Protein AF-A0A1Q7Q6B0-F1 (afdb_monomer)

Sequence (287 aa):
MPIHIPQALDRLCYRYPSLLVDAIIEHEPGRRVVAVKNVTVNEEFFQGHFPGAPLLPAVLMLESLTQVATILLVHRADAPPNARVYLRGVNDAKFRRQVVPGDRLRLEITLGKRRASLARAKATAHVGDQIVAEAELLLGIRPDRTDIDPSAIVHPRATIGEGTVIGPHASIGPNVRIGADCKIGASAVVDGWTEIGDGTEIYPFASIGLAPQDLKYQGEPTRLVIGTRNIFREFVTINRGTRGGGGVTMIGDRNVFMAYVHVAHDCRVGHDTIFGPHATLGGHVAV

Nearest PDB structures (foldseek):
  6p9p-assembly1_A  TM=9.994E-01  e=1.469E-12  Escherichia coli
  4eqy-assembly1_A  TM=9.825E-01  e=1.135E-11  Burkholderia thailandensis E264
  4zw0-assembly1_C  TM=8.949E-01  e=9.297E-12  Candidatus Liberibacter asiaticus str. psy62
  1j2z-assembly1_A  TM=9.945E-01  e=5.551E-10  Helicobacter pylori
  6oss-assembly1_C  TM=8.917E-01  e=4.363E-11  Proteus mirabilis HI4320

Radius of gyration: 25.7 Å; Cα contacts (8 Å, |Δi|>4): 789; chains: 1; bounding box: 55×44×69 Å

Foldseek 3Di:
DAQPLVVLLVLAPDDPDDDQWDAWDDDDALFKTKTKGAAACPDPVQVPDDDPFRFDDLVVLVVNLQSRVSSNQCRHPPHDVQKHKYFPDKAPKDFDDTDGHRFMKIKMWTWDDDDDQKTWIWIFIDGVPDTGITIITIMGIDGAQEAAPPQEAADPQEAAGGLEYAEHPEYHENQHYEYHNEYHEHCEYAYANEYEEEQEYAYHQEYHAAAFPPPPADPDRAYEYEYYNEYHEHHEYEYGAGPVLVRYDYAYEDEYEYAQEYHGHNEAHYYPYYHDHNHYDDYNHYD

Mean predicted aligned error: 10.22 Å

Solvent-accessible surface area (backbone atoms only — not comparable to full-atom values): 14329 Å² total; per-residue (Å²): 131,89,80,60,60,72,72,44,53,65,30,38,74,70,82,67,100,63,88,58,71,76,44,78,79,44,79,43,78,65,44,38,38,30,31,33,27,76,37,56,72,84,43,76,70,47,81,76,34,52,95,95,55,56,51,64,54,69,68,56,54,52,46,38,48,49,52,55,45,40,41,44,58,60,61,26,95,84,40,61,97,52,42,21,31,40,84,73,46,77,41,83,71,47,76,72,53,92,46,36,64,78,42,51,36,43,35,38,34,37,58,57,70,70,56,95,49,34,39,34,29,44,34,39,30,20,50,82,93,44,69,30,34,36,31,37,40,33,33,37,45,42,71,42,49,55,48,68,34,90,63,32,48,66,36,92,63,36,44,76,22,50,54,17,34,38,27,49,52,16,38,38,28,57,53,23,37,41,28,31,49,21,37,38,22,38,47,16,38,39,25,46,45,21,40,37,29,38,46,22,36,38,28,38,52,17,38,36,21,39,82,44,88,55,87,82,64,83,79,71,98,28,24,24,42,36,35,33,42,28,38,37,27,39,47,20,37,34,23,9,15,36,81,91,58,72,22,39,13,39,37,40,30,50,28,39,35,30,40,44,20,35,40,32,24,19,19,39,39,52,56,69,44,77,42,58,67,57,40,72,42,58,68,61,41,72,85

pLDDT: mean 92.62, std 9.11, range [45.69, 98.94]

Secondary structure (DSSP, 8-state):
----HHHHHTTBS---S-----EEEEEETTTEEEEEEE--TTSGGGTTSSTT-----HHHHHHHHHHHHHHHHHSSTT--TTEEEEEEEEEEEEE-S---TT-EEEEEEEEEEEETTEEEEEEEEEETTEEEEEEEEEEEEEE-SEEE-TT-EE-TT-EE-TTEEE-TT-EE-TTEEE-TT-EE-TT-EE-SEEEE-TT-EE-TT-EEEEPP--TT--S---EEEE-SS-EE-TT-EEE---GGGTSEEEE-SS-EE-TT-EE-TT-EE-SS-EE-TT-EEPTT-B-

Structure (mmCIF, N/CA/C/O backbone):
data_AF-A0A1Q7Q6B0-F1
#
_entry.id   AF-A0A1Q7Q6B0-F1
#
loop_
_atom_site.group_PDB
_atom_site.id
_atom_site.type_symbol
_atom_site.label_atom_id
_atom_site.label_alt_id
_atom_site.label_comp_id
_atom_site.label_asym_id
_atom_site.label_entity_id
_atom_site.label_seq_id
_atom_site.pdbx_PDB_ins_code
_atom_site.Cartn_x
_atom_site.Cartn_y
_atom_site.Cartn_z
_atom_site.occupancy
_atom_site.B_iso_or_equiv
_atom_site.auth_seq_id
_atom_site.auth_comp_id
_atom_site.auth_asym_id
_atom_site.auth_atom_id
_atom_site.pdbx_PDB_model_num
ATOM 1 N N . MET A 1 1 ? -3.540 -14.770 21.418 1.00 56.53 1 MET A N 1
ATOM 2 C CA . MET A 1 1 ? -2.413 -13.850 21.144 1.00 56.53 1 MET A CA 1
ATOM 3 C C . MET A 1 1 ? -2.792 -12.460 21.630 1.00 56.53 1 MET A C 1
ATOM 5 O O . MET A 1 1 ? -3.967 -12.123 21.511 1.00 56.53 1 MET A O 1
ATOM 9 N N . PRO A 1 2 ? -1.855 -11.688 22.201 1.00 79.56 2 PRO A N 1
ATOM 10 C CA . PRO A 1 2 ? -2.100 -10.292 22.556 1.00 79.56 2 PRO A CA 1
ATOM 11 C C . PRO A 1 2 ? -2.356 -9.458 21.290 1.00 79.56 2 PRO A C 1
ATOM 13 O O . PRO A 1 2 ? -1.697 -9.661 20.272 1.00 79.56 2 PRO A O 1
ATOM 16 N N . ILE A 1 3 ? -3.332 -8.549 21.341 1.00 86.19 3 ILE A N 1
ATOM 17 C CA . ILE A 1 3 ? -3.645 -7.627 20.239 1.00 86.19 3 ILE A CA 1
ATOM 18 C C . ILE A 1 3 ? -2.677 -6.443 20.297 1.00 86.19 3 ILE A C 1
ATOM 20 O O . ILE A 1 3 ? -2.633 -5.736 21.302 1.00 86.19 3 ILE A O 1
ATOM 24 N N . HIS A 1 4 ? -1.949 -6.187 19.208 1.00 86.50 4 HIS A N 1
ATOM 25 C CA . HIS A 1 4 ? -1.105 -4.999 19.077 1.00 86.50 4 HIS A CA 1
ATOM 26 C C . HIS A 1 4 ? -1.935 -3.810 18.564 1.00 86.50 4 HIS A C 1
ATOM 28 O O . HIS A 1 4 ? -2.127 -3.643 17.358 1.00 86.50 4 HIS A O 1
ATOM 34 N N . ILE A 1 5 ? -2.459 -2.995 19.488 1.00 86.12 5 ILE A N 1
ATOM 35 C CA . ILE A 1 5 ? -3.418 -1.914 19.192 1.00 86.12 5 ILE A CA 1
ATOM 36 C C . ILE A 1 5 ? -2.937 -0.965 18.076 1.00 86.12 5 ILE A C 1
ATOM 38 O O . ILE A 1 5 ? -3.711 -0.771 17.138 1.00 86.12 5 ILE A O 1
ATOM 42 N N . PRO A 1 6 ? -1.698 -0.423 18.081 1.00 83.19 6 PRO A N 1
ATOM 43 C CA . PRO A 1 6 ? -1.265 0.502 17.028 1.00 83.19 6 PRO A CA 1
ATOM 44 C C . PRO A 1 6 ? -1.350 -0.105 15.622 1.00 83.19 6 PRO A C 1
ATOM 46 O O . PRO A 1 6 ? -1.925 0.499 14.724 1.00 83.19 6 PRO A O 1
ATOM 49 N N . GLN A 1 7 ? -0.890 -1.349 15.469 1.00 80.44 7 GLN A N 1
ATOM 50 C CA . GLN A 1 7 ? -0.902 -2.064 14.187 1.00 80.44 7 GLN A CA 1
ATOM 51 C C . GLN A 1 7 ? -2.332 -2.390 13.732 1.00 80.44 7 GLN A C 1
ATOM 53 O O . GLN A 1 7 ? -2.647 -2.363 12.545 1.00 80.44 7 GLN A O 1
ATOM 58 N N . ALA A 1 8 ? -3.219 -2.702 14.678 1.00 81.31 8 ALA A N 1
ATOM 59 C CA . ALA A 1 8 ? -4.629 -2.930 14.391 1.00 81.31 8 ALA A CA 1
ATOM 60 C C . ALA A 1 8 ? -5.323 -1.648 13.905 1.00 81.31 8 ALA A C 1
ATOM 62 O O . ALA A 1 8 ? -6.122 -1.691 12.972 1.00 81.31 8 ALA A O 1
ATOM 63 N N . LEU A 1 9 ? -5.017 -0.515 14.542 1.00 82.38 9 LEU A N 1
ATOM 64 C CA . LEU A 1 9 ? -5.623 0.779 14.243 1.00 82.38 9 LEU A CA 1
ATOM 65 C C . LEU A 1 9 ? -5.031 1.455 13.003 1.00 82.38 9 LEU A C 1
ATOM 67 O O . LEU A 1 9 ? -5.714 2.278 12.400 1.00 82.38 9 LEU A O 1
ATOM 71 N N . ASP A 1 10 ? -3.855 1.038 12.527 1.00 79.56 10 ASP A N 1
ATOM 72 C CA . ASP A 1 10 ? -3.367 1.402 11.187 1.00 79.56 10 ASP A CA 1
ATOM 73 C C . ASP A 1 10 ? -4.332 0.962 10.078 1.00 79.56 10 ASP A C 1
ATOM 75 O O . ASP A 1 10 ? -4.421 1.595 9.025 1.00 79.56 10 ASP A O 1
ATOM 79 N N . ARG A 1 11 ? -5.144 -0.069 10.338 1.00 79.81 11 ARG A N 1
ATOM 80 C CA . ARG A 1 11 ? -6.185 -0.531 9.416 1.00 79.81 11 ARG A CA 1
ATOM 81 C C . ARG A 1 11 ? -7.453 0.329 9.437 1.00 79.81 11 ARG A C 1
ATOM 83 O O . ARG A 1 11 ? -8.344 0.091 8.627 1.00 79.81 11 ARG A O 1
ATOM 90 N N . LEU A 1 12 ? -7.570 1.351 10.284 1.00 78.88 12 LEU A N 1
ATOM 91 C CA . LEU A 1 12 ? -8.626 2.361 10.147 1.00 78.88 12 LEU A CA 1
ATOM 92 C C . LEU A 1 12 ? -8.256 3.338 9.011 1.00 78.88 12 LEU A C 1
ATOM 94 O O . LEU A 1 12 ? -7.110 3.763 8.893 1.00 78.88 12 LEU A O 1
ATOM 98 N N . CYS A 1 13 ? -9.199 3.673 8.125 1.00 71.00 13 CYS A N 1
ATOM 99 C CA . CYS A 1 13 ? -8.912 4.469 6.917 1.00 71.00 13 CYS A CA 1
ATOM 100 C C . CYS A 1 13 ? -8.610 5.947 7.179 1.00 71.00 13 CYS A C 1
ATOM 102 O O . CYS A 1 13 ? -8.098 6.620 6.289 1.00 71.00 13 CYS A O 1
ATOM 104 N N . TYR A 1 14 ? -8.973 6.468 8.342 1.00 68.56 14 TYR A N 1
ATOM 105 C CA . TYR A 1 14 ? -8.677 7.834 8.740 1.00 68.56 14 TYR A CA 1
ATOM 106 C C . TYR A 1 14 ? -8.104 7.790 10.153 1.00 68.56 14 TYR A C 1
ATOM 108 O O . TYR A 1 14 ? -8.658 7.158 11.048 1.00 68.56 14 TYR A O 1
ATOM 116 N N . ARG A 1 15 ? -6.960 8.448 10.333 1.00 59.16 15 ARG A N 1
ATOM 117 C CA . ARG A 1 15 ? -6.391 8.759 11.642 1.00 59.16 15 ARG A CA 1
ATOM 118 C C . ARG A 1 15 ? -6.692 10.229 11.908 1.00 59.16 15 ARG A C 1
ATOM 120 O O . ARG A 1 15 ? -6.036 11.100 11.347 1.00 59.16 15 ARG A O 1
ATOM 127 N N . TYR A 1 16 ? -7.704 10.502 12.721 1.00 45.69 16 TYR A N 1
ATOM 128 C CA . TYR A 1 16 ? -7.778 11.774 13.447 1.00 45.69 16 TYR A CA 1
ATOM 129 C C . TYR A 1 16 ? -6.874 11.634 14.693 1.00 45.69 16 TYR A C 1
ATOM 131 O O . TYR A 1 16 ? -6.725 10.499 15.145 1.00 45.69 16 TYR A O 1
ATOM 139 N N . PRO A 1 17 ? -6.195 12.683 15.205 1.00 55.72 17 PRO A N 1
ATOM 140 C CA . PRO A 1 17 ? -4.766 12.639 15.538 1.00 55.72 17 PRO A CA 1
ATOM 141 C C . PRO A 1 17 ? -4.316 11.702 16.669 1.00 55.72 17 PRO A C 1
ATOM 143 O O . PRO A 1 17 ? -3.118 11.602 16.909 1.00 55.72 17 PRO A O 1
ATOM 146 N N . SER A 1 18 ? -5.209 10.966 17.326 1.00 67.81 18 SER A N 1
ATOM 147 C CA . SER A 1 18 ? -4.890 10.195 18.522 1.00 67.81 18 SER A CA 1
ATOM 148 C C . SER A 1 18 ? -5.476 8.778 18.489 1.00 67.81 18 SER A C 1
ATOM 150 O O . SER A 1 18 ? -6.642 8.559 18.147 1.00 67.81 18 SER A O 1
ATOM 152 N N . LEU A 1 19 ? -4.660 7.799 18.894 1.00 83.31 19 LEU A N 1
ATOM 153 C CA . LEU A 1 19 ? -5.146 6.483 19.310 1.00 83.31 19 LEU A CA 1
ATOM 154 C C . LEU A 1 19 ? -5.877 6.685 20.639 1.00 83.31 19 LEU A C 1
ATOM 156 O O . LEU A 1 19 ? -5.273 7.135 21.606 1.00 83.31 19 LEU A O 1
ATOM 160 N N . LEU A 1 20 ? -7.178 6.402 20.675 1.00 90.88 20 LEU A N 1
ATOM 161 C CA . LEU A 1 20 ? -8.023 6.684 21.840 1.00 90.88 20 LEU A CA 1
ATOM 162 C C . LEU A 1 20 ? -8.241 5.450 22.725 1.00 90.88 20 LEU A C 1
ATOM 164 O O . LEU A 1 20 ? -8.890 5.545 23.761 1.00 90.88 20 LEU A O 1
ATOM 168 N N . VAL A 1 21 ? -7.770 4.283 22.287 1.00 93.06 21 VAL A N 1
ATOM 169 C CA . VAL A 1 21 ? -7.940 3.008 22.985 1.00 93.06 21 VAL A CA 1
ATOM 170 C C . VAL A 1 21 ? -6.653 2.661 23.721 1.00 93.06 21 VAL A C 1
ATOM 172 O O . VAL A 1 21 ? -5.630 2.422 23.083 1.00 93.06 21 VAL A O 1
ATOM 175 N N . ASP A 1 22 ? -6.723 2.564 25.047 1.00 93.94 22 ASP A N 1
ATOM 176 C CA . ASP A 1 22 ? -5.552 2.301 25.890 1.00 93.94 22 ASP A CA 1
ATOM 177 C C . ASP A 1 22 ? -5.286 0.808 26.083 1.00 93.94 22 ASP A C 1
ATOM 179 O O . ASP A 1 22 ? -4.141 0.376 26.192 1.00 93.94 22 ASP A O 1
ATOM 183 N N . ALA A 1 23 ? -6.347 -0.000 26.168 1.00 95.62 23 ALA A N 1
ATOM 184 C CA . ALA A 1 23 ? -6.222 -1.430 26.435 1.00 95.62 23 ALA A CA 1
ATOM 185 C C . ALA A 1 23 ? -7.421 -2.231 25.926 1.00 95.62 23 ALA A C 1
ATOM 187 O O . ALA A 1 23 ? -8.558 -1.761 25.968 1.00 95.62 23 ALA A O 1
ATOM 188 N N . ILE A 1 24 ? -7.169 -3.481 25.532 1.00 96.75 24 ILE A N 1
ATOM 189 C CA . ILE A 1 24 ? -8.200 -4.508 25.349 1.00 96.75 24 ILE A CA 1
ATOM 190 C C . ILE A 1 24 ? -8.241 -5.361 26.616 1.00 96.75 24 ILE A C 1
ATOM 192 O O . ILE A 1 24 ? -7.213 -5.899 27.019 1.00 96.75 24 ILE A O 1
ATOM 196 N N . ILE A 1 25 ? -9.416 -5.478 27.235 1.00 96.69 25 ILE A N 1
ATOM 197 C CA . ILE A 1 25 ? -9.601 -6.227 28.489 1.00 96.69 25 ILE A CA 1
ATOM 198 C C . ILE A 1 25 ? -10.369 -7.539 28.295 1.00 96.69 25 ILE A C 1
ATOM 200 O O . ILE A 1 25 ? -10.153 -8.479 29.050 1.00 96.69 25 ILE A O 1
ATOM 204 N N . GLU A 1 26 ? -11.202 -7.644 27.256 1.00 96.44 26 GLU A N 1
ATOM 205 C CA . GLU A 1 26 ? -11.851 -8.897 26.848 1.00 96.44 26 GLU A CA 1
ATOM 206 C C . GLU A 1 26 ? -11.885 -8.982 25.321 1.00 96.44 26 GLU A C 1
ATOM 208 O O . GLU A 1 26 ? -12.127 -7.983 24.641 1.00 96.44 26 GLU A O 1
ATOM 213 N N . HIS A 1 27 ? -11.678 -10.174 24.761 1.00 94.75 27 HIS A N 1
ATOM 214 C CA . HIS A 1 27 ? -11.767 -10.387 23.320 1.00 94.75 27 HIS A CA 1
ATOM 215 C C . HIS A 1 27 ? -12.266 -11.793 22.988 1.00 94.75 27 HIS A C 1
ATOM 217 O O . HIS A 1 27 ? -11.621 -12.792 23.297 1.00 94.75 27 HIS A O 1
ATOM 223 N N . GLU A 1 28 ? -13.392 -11.842 22.288 1.00 94.00 28 GLU A N 1
ATOM 224 C CA . GLU A 1 28 ? -13.978 -13.030 21.686 1.00 94.00 28 GLU A CA 1
ATOM 225 C C . GLU A 1 28 ? -13.961 -12.847 20.157 1.00 94.00 28 GLU A C 1
ATOM 227 O O . GLU A 1 28 ? -14.820 -12.135 19.612 1.00 94.00 28 GLU A O 1
ATOM 232 N N . PRO A 1 29 ? -12.988 -13.453 19.449 1.00 89.44 29 PRO A N 1
ATOM 233 C CA . PRO A 1 29 ? -12.776 -13.226 18.024 1.00 89.44 29 PRO A CA 1
ATOM 234 C C . PRO A 1 29 ? -14.053 -13.359 17.193 1.00 89.44 29 PRO A C 1
ATOM 236 O O . PRO A 1 29 ? -14.789 -14.339 17.293 1.00 89.44 29 PRO A O 1
ATOM 239 N N . GLY A 1 30 ? -14.323 -12.350 16.365 1.00 87.50 30 GLY A N 1
ATOM 240 C CA . GLY A 1 30 ? -15.486 -12.327 15.475 1.00 87.50 30 GLY A CA 1
ATOM 241 C C . GLY A 1 30 ? -16.841 -12.094 16.156 1.00 87.50 30 GLY A C 1
ATOM 242 O O . GLY A 1 30 ? -17.832 -11.959 15.438 1.00 87.50 30 GLY A O 1
ATOM 243 N N . ARG A 1 31 ? -16.905 -11.993 17.493 1.00 94.06 31 ARG A N 1
ATOM 244 C CA . ARG A 1 31 ? -18.161 -11.795 18.236 1.00 94.06 31 ARG A CA 1
ATOM 245 C C . ARG A 1 31 ? -18.176 -10.518 19.068 1.00 94.06 31 ARG A C 1
ATOM 247 O O . ARG A 1 31 ? -19.046 -9.677 18.844 1.00 94.06 31 ARG A O 1
ATOM 254 N N . ARG A 1 32 ? -17.248 -10.368 20.016 1.00 97.00 32 ARG A N 1
ATOM 255 C CA . ARG A 1 32 ? -17.279 -9.300 21.027 1.00 97.00 32 ARG A CA 1
ATOM 256 C C . ARG A 1 32 ? -15.873 -8.854 21.412 1.00 97.00 32 ARG A C 1
ATOM 258 O O . ARG A 1 32 ? -14.952 -9.661 21.482 1.00 97.00 32 ARG A O 1
ATOM 265 N N . VAL A 1 33 ? -15.708 -7.570 21.697 1.00 97.69 33 VAL A N 1
ATOM 266 C CA . VAL A 1 33 ? -14.486 -7.031 22.305 1.00 97.69 33 VAL A CA 1
ATOM 267 C C . VAL A 1 33 ? -14.861 -5.983 23.345 1.00 97.69 33 VAL A C 1
ATOM 269 O O . VAL A 1 33 ? -15.833 -5.242 23.165 1.00 97.69 33 VAL A O 1
ATOM 272 N N . VAL A 1 34 ? -14.087 -5.929 24.424 1.00 98.19 34 VAL A N 1
ATOM 273 C CA . VAL A 1 34 ? -14.186 -4.899 25.453 1.00 98.19 34 VAL A CA 1
ATOM 274 C C . VAL A 1 34 ? -12.837 -4.218 25.596 1.00 98.19 34 VAL A C 1
ATOM 276 O O . VAL A 1 34 ? -11.804 -4.871 25.762 1.00 98.19 34 VAL A O 1
ATOM 279 N N . ALA A 1 35 ? -12.859 -2.896 25.544 1.00 98.06 35 ALA A N 1
ATOM 280 C CA . ALA A 1 35 ? -11.684 -2.055 25.622 1.00 98.06 35 ALA A CA 1
ATOM 281 C C . ALA A 1 35 ? -11.853 -0.943 26.657 1.00 98.06 35 ALA A C 1
ATOM 283 O O . ALA A 1 35 ? -12.945 -0.696 27.174 1.00 98.06 35 ALA A O 1
ATOM 284 N N . VAL A 1 36 ? -10.751 -0.269 26.951 1.00 98.00 36 VAL A N 1
ATOM 285 C CA . VAL A 1 36 ? -10.678 0.828 27.909 1.00 98.00 36 VAL A CA 1
ATOM 286 C C . VAL A 1 36 ? -10.145 2.072 27.217 1.00 98.00 36 VAL A C 1
ATOM 288 O O . VAL A 1 36 ? -9.165 1.993 26.478 1.00 98.00 36 VAL A O 1
ATOM 291 N N . LYS A 1 37 ? -10.775 3.207 27.522 1.00 96.00 37 LYS A N 1
ATOM 292 C CA . LYS A 1 37 ? -10.241 4.551 27.302 1.00 96.00 37 LYS A CA 1
ATOM 293 C C . LYS A 1 37 ? -10.256 5.318 28.623 1.00 96.00 37 LYS A C 1
ATOM 295 O O . LYS A 1 37 ? -11.315 5.495 29.222 1.00 96.00 37 LYS A O 1
ATOM 300 N N . ASN A 1 38 ? -9.104 5.782 29.073 1.00 96.19 38 ASN A N 1
ATOM 301 C CA . ASN A 1 38 ? -8.956 6.681 30.203 1.00 96.19 38 ASN A CA 1
ATOM 302 C C . ASN A 1 38 ? -9.085 8.115 29.695 1.00 96.19 38 ASN A C 1
ATOM 304 O O . ASN A 1 38 ? -8.422 8.503 28.739 1.00 96.19 38 ASN A O 1
ATOM 308 N N . VAL A 1 39 ? -9.943 8.905 30.331 1.00 94.56 39 VAL A N 1
ATOM 309 C CA . VAL A 1 39 ? -10.162 10.298 29.944 1.00 94.56 39 VAL A CA 1
ATOM 310 C C . VAL A 1 39 ? -9.237 11.156 30.789 1.00 94.56 39 VAL A C 1
ATOM 312 O O . VAL A 1 39 ? -9.486 11.375 31.973 1.00 94.56 39 VAL A O 1
ATOM 315 N N . THR A 1 40 ? -8.128 11.602 30.206 1.00 91.06 40 THR A N 1
ATOM 316 C CA . THR A 1 40 ? -7.120 12.395 30.919 1.00 91.06 40 THR A CA 1
ATOM 317 C C . THR A 1 40 ? -7.211 13.864 30.539 1.00 91.06 40 THR A C 1
ATOM 319 O O . THR A 1 40 ? -7.413 14.213 29.381 1.00 91.06 40 THR A O 1
ATOM 322 N N . VAL A 1 41 ? -7.032 14.754 31.517 1.00 88.81 41 VAL A N 1
ATOM 323 C CA . VAL A 1 41 ? -7.099 16.212 31.300 1.00 88.81 41 VAL A CA 1
ATOM 324 C C . VAL A 1 41 ? -6.033 16.708 30.313 1.00 88.81 41 VAL A C 1
ATOM 326 O O . VAL A 1 41 ? -6.189 17.767 29.716 1.00 88.81 41 VAL A O 1
ATOM 329 N N . ASN A 1 42 ? -4.968 15.925 30.116 1.00 87.62 42 ASN A N 1
ATOM 330 C CA . ASN A 1 42 ? -3.868 16.246 29.211 1.00 87.62 42 ASN A CA 1
ATOM 331 C C . ASN A 1 42 ? -4.167 15.941 27.731 1.00 87.62 42 ASN A C 1
ATOM 333 O O . ASN A 1 42 ? -3.307 16.210 26.895 1.00 87.62 42 ASN A O 1
ATOM 337 N N . GLU A 1 43 ? -5.329 15.371 27.379 1.00 87.00 43 GLU A N 1
ATOM 338 C CA . GLU A 1 43 ? -5.671 15.145 25.968 1.00 87.00 43 GLU A CA 1
ATOM 339 C C . GLU A 1 43 ? -5.856 16.485 25.228 1.00 87.00 43 GLU A C 1
ATOM 341 O O . GLU A 1 43 ? -6.489 17.420 25.722 1.00 87.00 43 GLU A O 1
ATOM 346 N N . GLU A 1 44 ? -5.314 16.568 24.010 1.00 81.06 44 GLU A N 1
ATOM 347 C CA . GLU A 1 44 ? -5.203 17.797 23.206 1.00 81.06 44 GLU A CA 1
ATOM 348 C C . GLU A 1 44 ? -6.532 18.543 23.006 1.00 81.06 44 GLU A C 1
ATOM 350 O O . GLU A 1 44 ? -6.579 19.772 22.985 1.00 81.06 44 GLU A O 1
ATOM 355 N N . PHE A 1 45 ? -7.640 17.810 22.912 1.00 81.00 45 PHE A N 1
ATOM 356 C CA . PHE A 1 45 ? -8.957 18.382 22.663 1.00 81.00 45 PHE A CA 1
ATOM 357 C C . PHE A 1 45 ? -9.566 19.067 23.891 1.00 81.00 45 PHE A C 1
ATOM 359 O O . PHE A 1 45 ? -10.496 19.852 23.729 1.00 81.00 45 PHE A O 1
ATOM 366 N N . PHE A 1 46 ? -9.041 18.852 25.102 1.00 81.00 46 PHE A N 1
ATOM 367 C CA . PHE A 1 46 ? -9.491 19.585 26.290 1.00 81.00 46 PHE A CA 1
ATOM 368 C C . PHE A 1 46 ? -8.908 20.998 26.386 1.00 81.00 46 PHE A C 1
ATOM 370 O O . PHE A 1 46 ? -9.523 21.858 27.011 1.00 81.00 46 PHE A O 1
ATOM 377 N N . GLN A 1 47 ? -7.782 21.276 25.720 1.00 69.75 47 GLN A N 1
ATOM 378 C CA . GLN A 1 47 ? -7.152 22.606 25.710 1.00 69.75 47 GLN A CA 1
ATOM 379 C C . GLN A 1 47 ? -8.022 23.670 25.010 1.00 69.75 47 GLN A C 1
ATOM 381 O O . GLN A 1 47 ? -7.865 24.860 25.270 1.00 69.75 47 GLN A O 1
ATOM 386 N N . GLY A 1 48 ? -8.962 23.255 24.147 1.00 61.78 48 GLY A N 1
ATOM 387 C CA . GLY A 1 48 ? -9.857 24.150 23.399 1.00 61.78 48 GLY A CA 1
ATOM 388 C C . GLY A 1 48 ? -11.360 23.915 23.601 1.00 61.78 48 GLY A C 1
ATOM 389 O O . GLY A 1 48 ? -12.163 24.661 23.042 1.00 61.78 48 GLY A O 1
ATOM 390 N N . HIS A 1 49 ? -11.770 22.900 24.370 1.00 63.53 49 HIS A N 1
ATOM 391 C CA . HIS A 1 49 ? -13.176 22.507 24.506 1.00 63.53 49 HIS A CA 1
ATOM 392 C C . HIS A 1 49 ? -13.765 22.954 25.857 1.00 63.53 49 HIS A C 1
ATOM 394 O O . HIS A 1 49 ? -13.604 22.277 26.868 1.00 63.53 49 HIS A O 1
ATOM 400 N N . PHE A 1 50 ? -14.486 24.085 25.829 1.00 61.44 50 PHE A N 1
ATOM 401 C CA . PHE A 1 50 ? -15.125 24.793 26.955 1.00 61.44 50 PHE A CA 1
ATOM 402 C C . PHE A 1 50 ? -14.164 25.212 28.087 1.00 61.44 50 PHE A C 1
ATOM 404 O O . PHE A 1 50 ? -13.936 24.446 29.027 1.00 61.44 50 PHE A O 1
ATOM 411 N N . PRO A 1 51 ? -13.645 26.459 28.063 1.00 65.81 51 PRO A N 1
ATOM 412 C CA . PRO A 1 51 ? -12.863 27.009 29.169 1.00 65.81 51 PRO A CA 1
ATOM 413 C C . PRO A 1 51 ? -13.598 26.849 30.511 1.00 65.81 51 PRO A C 1
ATOM 415 O O . PRO A 1 51 ? -14.699 27.365 30.686 1.00 65.81 51 PRO A O 1
ATOM 418 N N . GLY A 1 52 ? -13.000 26.101 31.444 1.00 73.44 52 GLY A N 1
ATOM 419 C CA . GLY A 1 52 ? -13.554 25.841 32.780 1.00 73.44 52 GLY A CA 1
ATOM 420 C C . GLY A 1 52 ? -14.528 24.658 32.901 1.00 73.44 52 GLY A C 1
ATOM 421 O O . GLY A 1 52 ? -14.926 24.341 34.019 1.00 73.44 52 GLY A O 1
ATOM 422 N N . ALA A 1 53 ? -14.887 23.978 31.806 1.00 80.12 53 ALA A N 1
ATOM 423 C CA . ALA A 1 53 ? -15.801 22.828 31.821 1.00 80.12 53 ALA A CA 1
ATOM 424 C C . ALA A 1 53 ? -15.338 21.712 30.857 1.00 80.12 53 ALA A C 1
ATOM 426 O O . ALA A 1 53 ? -16.009 21.445 29.854 1.00 80.12 53 ALA A O 1
ATOM 427 N N . PRO A 1 54 ? -14.191 21.058 31.129 1.00 84.62 54 PRO A N 1
ATOM 428 C CA . PRO A 1 54 ? -13.636 20.051 30.231 1.00 84.62 54 PRO A CA 1
ATOM 429 C C . PRO A 1 54 ? -14.592 18.859 30.089 1.00 84.62 54 PRO A C 1
ATOM 431 O O . PRO A 1 54 ? -14.924 18.184 31.063 1.00 84.62 54 PRO A O 1
ATOM 434 N N . LEU A 1 55 ? -15.013 18.590 28.853 1.00 89.94 55 LEU A N 1
ATOM 435 C CA . LEU A 1 55 ? -15.950 17.525 28.491 1.00 89.94 55 LEU A CA 1
ATOM 436 C C . LEU A 1 55 ? -15.434 16.771 27.264 1.00 89.94 55 LEU A C 1
ATOM 438 O O . LEU A 1 55 ? -15.063 17.400 26.278 1.00 89.94 55 LEU A O 1
ATOM 442 N N . LEU A 1 56 ? -15.434 15.436 27.312 1.00 92.00 56 LEU A N 1
ATOM 443 C CA . LEU A 1 56 ? -15.086 14.603 26.168 1.00 92.00 56 LEU A CA 1
ATOM 444 C C . LEU A 1 56 ? -16.165 14.765 25.078 1.00 92.00 56 LEU A C 1
ATOM 446 O O . LEU A 1 56 ? -17.325 14.407 25.314 1.00 92.00 56 LEU A O 1
ATOM 450 N N . PRO A 1 57 ? -15.813 15.254 23.875 1.00 92.00 57 PRO A N 1
ATOM 451 C CA . PRO A 1 57 ? -16.765 15.406 22.784 1.00 92.00 57 PRO A CA 1
ATOM 452 C C . PRO A 1 57 ? -17.455 14.088 22.422 1.00 92.00 57 PRO A C 1
ATOM 454 O O . PRO A 1 57 ? -16.815 13.040 22.299 1.00 92.00 57 PRO A O 1
ATOM 457 N N . ALA A 1 58 ? -18.757 14.156 22.137 1.00 92.88 58 ALA A N 1
ATOM 458 C CA . ALA A 1 58 ? -19.559 13.003 21.720 1.00 92.88 58 ALA A CA 1
ATOM 459 C C . ALA A 1 58 ? -18.973 12.264 20.502 1.00 92.88 58 ALA A C 1
ATOM 461 O O . ALA A 1 58 ? -18.952 11.033 20.451 1.00 92.88 58 ALA A O 1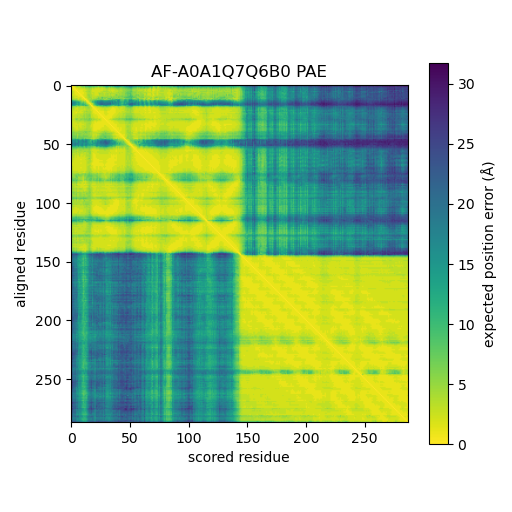
ATOM 462 N N . VAL A 1 59 ? -18.415 13.018 19.553 1.00 92.00 59 VAL A N 1
ATOM 463 C CA . VAL A 1 59 ? -17.739 12.473 18.369 1.00 92.00 59 VAL A CA 1
ATOM 464 C C . VAL A 1 59 ? -16.495 11.653 18.720 1.00 92.00 59 VAL A C 1
ATOM 466 O O . VAL A 1 59 ? -16.242 10.648 18.067 1.00 92.00 59 VAL A O 1
ATOM 469 N N . LEU A 1 60 ? -15.765 11.998 19.787 1.00 92.69 60 LEU A N 1
ATOM 470 C CA . LEU A 1 60 ? -14.597 11.230 20.225 1.00 92.69 60 LEU A CA 1
ATOM 471 C C . LEU A 1 60 ? -14.991 9.947 20.958 1.00 92.69 60 LEU A C 1
ATOM 473 O O . LEU A 1 60 ? -14.248 8.966 20.910 1.00 92.69 60 LEU A O 1
ATOM 477 N N . MET A 1 61 ? -16.165 9.910 21.595 1.00 94.81 61 MET A N 1
ATOM 478 C CA . MET A 1 61 ? -16.732 8.654 22.094 1.00 94.81 61 MET A CA 1
ATOM 479 C C . MET A 1 61 ? -17.086 7.712 20.935 1.00 94.81 61 MET A C 1
ATOM 481 O O . MET A 1 61 ? -16.717 6.539 20.978 1.00 94.81 61 MET A O 1
ATOM 485 N N . LEU A 1 62 ? -17.728 8.217 19.872 1.00 95.38 62 LEU A N 1
ATOM 486 C CA . LEU A 1 62 ? -18.020 7.416 18.673 1.00 95.38 62 LEU A CA 1
ATOM 487 C C . LEU A 1 62 ? -16.749 6.970 17.942 1.00 95.38 62 LEU A C 1
ATOM 489 O O . LEU A 1 62 ? -16.681 5.830 17.483 1.00 95.38 62 LEU A O 1
ATOM 493 N N . GLU A 1 63 ? -15.735 7.829 17.868 1.00 93.75 63 GLU A N 1
ATOM 494 C CA . GLU A 1 63 ? -14.428 7.486 17.302 1.00 93.75 63 GLU A CA 1
ATOM 495 C C . GLU A 1 63 ? -13.756 6.367 18.108 1.00 93.75 63 GLU A C 1
ATOM 497 O O . GLU A 1 63 ? -13.329 5.366 17.541 1.00 93.75 63 GLU A O 1
ATOM 502 N N . SER A 1 64 ? -13.763 6.463 19.442 1.00 95.38 64 SER A N 1
ATOM 503 C CA . SER A 1 64 ? -13.214 5.414 20.315 1.00 95.38 64 SER A CA 1
ATOM 504 C C . SER A 1 64 ? -13.935 4.076 20.096 1.00 95.38 64 SER A C 1
ATOM 506 O O . SER A 1 64 ? -13.296 3.039 19.936 1.00 95.38 64 SER A O 1
ATOM 508 N N . LEU A 1 65 ? -15.271 4.085 20.004 1.00 97.06 65 LEU A N 1
ATOM 509 C CA . LEU A 1 65 ? -16.059 2.888 19.681 1.00 97.06 65 LEU A CA 1
ATOM 510 C C . LEU A 1 65 ? -15.738 2.341 18.276 1.00 97.06 65 LEU A C 1
ATOM 512 O O . LEU A 1 65 ? -15.671 1.127 18.083 1.00 97.06 65 LEU A O 1
ATOM 516 N N . THR A 1 66 ? -15.494 3.218 17.303 1.00 95.81 66 THR A N 1
ATOM 517 C CA . THR A 1 66 ? -15.122 2.851 15.927 1.00 95.81 66 THR A CA 1
ATOM 518 C C . THR A 1 66 ? -13.740 2.198 15.861 1.00 95.81 66 THR A C 1
ATOM 520 O O . THR A 1 66 ? -13.568 1.195 15.161 1.00 95.81 66 THR A O 1
ATOM 523 N N . GLN A 1 67 ? -12.768 2.705 16.622 1.00 95.19 67 GLN A N 1
ATOM 524 C CA . GLN A 1 67 ? -11.438 2.105 16.762 1.00 95.19 67 GLN A CA 1
ATOM 525 C C . GLN A 1 67 ? -11.539 0.687 17.338 1.00 95.19 67 GLN A C 1
ATOM 527 O O . GLN A 1 67 ? -11.020 -0.267 16.757 1.00 95.19 67 GLN A O 1
ATOM 532 N N . VAL A 1 68 ? -12.301 0.513 18.420 1.00 96.50 68 VAL A N 1
ATOM 533 C CA . VAL A 1 68 ? -12.521 -0.803 19.038 1.00 96.50 68 VAL A CA 1
ATOM 534 C C . VAL A 1 68 ? -13.245 -1.763 18.082 1.00 96.50 68 VAL A C 1
ATOM 536 O O . VAL A 1 68 ? -12.869 -2.930 17.961 1.00 96.50 68 VAL A O 1
ATOM 539 N N . ALA A 1 69 ? -14.241 -1.280 17.335 1.00 95.88 69 ALA A N 1
ATOM 540 C CA . ALA A 1 69 ? -14.931 -2.094 16.339 1.00 95.88 69 ALA A CA 1
ATOM 541 C C . ALA A 1 69 ? -14.003 -2.516 15.190 1.00 95.88 69 ALA A C 1
ATOM 543 O O . ALA A 1 69 ? -14.084 -3.650 14.716 1.00 95.88 69 ALA A O 1
ATOM 544 N N . THR A 1 70 ? -13.086 -1.639 14.779 1.00 93.69 70 THR A N 1
ATOM 545 C CA . THR A 1 70 ? -12.056 -1.942 13.777 1.00 93.69 70 THR A CA 1
ATOM 546 C C . THR A 1 70 ? -11.144 -3.066 14.247 1.00 93.69 70 THR A C 1
ATOM 548 O O . THR A 1 70 ? -10.948 -4.026 13.503 1.00 93.69 70 THR A O 1
ATOM 551 N N . ILE A 1 71 ? -10.672 -3.016 15.498 1.00 93.25 71 ILE A N 1
ATOM 552 C CA . ILE A 1 71 ? -9.854 -4.079 16.102 1.00 93.25 71 ILE A CA 1
ATOM 553 C C . ILE A 1 71 ? -10.563 -5.436 15.994 1.00 93.25 71 ILE A C 1
ATOM 555 O O . ILE A 1 71 ? -9.962 -6.403 15.517 1.00 93.25 71 ILE A O 1
ATOM 559 N N . LEU A 1 72 ? -11.848 -5.494 16.359 1.00 94.44 72 LEU A N 1
ATOM 560 C CA . LEU A 1 72 ? -12.649 -6.719 16.284 1.00 94.44 72 LEU A CA 1
ATOM 561 C C . LEU A 1 72 ? -12.869 -7.204 14.838 1.00 94.44 72 LEU A C 1
ATOM 563 O O . LEU A 1 72 ? -12.909 -8.408 14.586 1.00 94.44 72 LEU A O 1
ATOM 567 N N . LEU A 1 73 ? -13.002 -6.287 13.874 1.00 92.44 73 LEU A N 1
ATOM 568 C CA . LEU A 1 73 ? -13.189 -6.621 12.459 1.00 92.44 73 LEU A CA 1
ATOM 569 C C . LEU A 1 73 ? -11.931 -7.176 11.788 1.00 92.44 73 LEU A C 1
ATOM 571 O O . LEU A 1 73 ? -12.068 -8.009 10.894 1.00 92.44 73 LEU A O 1
ATOM 575 N N . VAL A 1 74 ? -10.739 -6.724 12.182 1.00 88.62 74 VAL A N 1
ATOM 576 C CA . VAL A 1 74 ? -9.473 -7.111 11.533 1.00 88.62 74 VAL A CA 1
ATOM 577 C C . VAL A 1 74 ? -8.783 -8.312 12.190 1.00 88.62 74 VAL A C 1
ATOM 579 O O . VAL A 1 74 ? -7.891 -8.889 11.580 1.00 88.62 74 VAL A O 1
ATOM 582 N N . HIS A 1 75 ? -9.220 -8.721 13.389 1.00 87.62 75 HIS A N 1
ATOM 583 C CA . HIS A 1 75 ? -8.722 -9.902 14.123 1.00 87.62 75 HIS A CA 1
ATOM 584 C C . HIS A 1 75 ? -9.627 -11.143 14.006 1.00 87.62 75 HIS A C 1
ATOM 586 O O . HIS A 1 75 ? -9.525 -12.083 14.796 1.00 87.62 75 HIS A O 1
ATOM 592 N N . ARG A 1 76 ? -10.537 -11.165 13.032 1.00 85.62 76 ARG A N 1
ATOM 593 C CA . ARG A 1 76 ? -11.305 -12.370 12.670 1.00 85.62 76 ARG A CA 1
ATOM 594 C C . ARG A 1 76 ? -10.437 -13.334 11.850 1.00 85.62 76 ARG A C 1
ATOM 596 O O . ARG A 1 76 ? -9.519 -12.907 11.157 1.00 85.62 76 ARG A O 1
ATOM 603 N N . ALA A 1 77 ? -10.795 -14.615 11.861 1.00 80.56 77 ALA A N 1
ATOM 604 C CA . ALA A 1 77 ? -10.088 -15.640 11.090 1.00 80.56 77 ALA A CA 1
ATOM 605 C C . ALA A 1 77 ? -10.182 -15.433 9.563 1.00 80.56 77 ALA A C 1
ATOM 607 O O . ALA A 1 77 ? -9.259 -15.787 8.842 1.00 80.56 77 ALA A O 1
ATOM 608 N N . ASP A 1 78 ? -11.276 -14.844 9.071 1.00 81.44 78 ASP A N 1
ATOM 609 C CA . ASP A 1 78 ? -11.558 -14.635 7.644 1.00 81.44 78 ASP A CA 1
ATOM 610 C C . ASP A 1 78 ? -11.295 -13.193 7.167 1.00 81.44 78 ASP A C 1
ATOM 612 O O . ASP A 1 78 ? -11.815 -12.769 6.134 1.00 81.44 78 ASP A O 1
ATOM 616 N N . ALA A 1 79 ? -10.541 -12.391 7.927 1.00 78.12 79 ALA A N 1
ATOM 617 C CA . ALA A 1 79 ? -10.208 -11.027 7.526 1.00 78.12 79 ALA A CA 1
ATOM 618 C C . ALA A 1 79 ? -9.131 -11.078 6.441 1.00 78.12 79 ALA A C 1
ATOM 620 O O . ALA A 1 79 ? -8.095 -11.709 6.660 1.00 78.12 79 ALA A O 1
ATOM 621 N N . PRO A 1 80 ? -9.316 -10.369 5.312 1.00 74.62 80 PRO A N 1
ATOM 622 C CA . PRO A 1 80 ? -8.220 -10.139 4.387 1.00 74.62 80 PRO A CA 1
ATOM 623 C C . PRO A 1 80 ? -7.015 -9.543 5.140 1.00 74.62 80 PRO A C 1
ATOM 625 O O . PRO A 1 80 ? -7.218 -8.645 5.967 1.00 74.62 80 PRO A O 1
ATOM 628 N N . PRO A 1 81 ? -5.777 -10.001 4.875 1.00 69.06 81 PRO A N 1
ATOM 629 C CA . PRO A 1 81 ? -4.583 -9.539 5.589 1.00 69.06 81 PRO A CA 1
ATOM 630 C C . PRO A 1 81 ? -4.400 -8.018 5.553 1.00 69.06 81 PRO A C 1
ATOM 632 O O . PRO A 1 81 ? -3.933 -7.425 6.521 1.00 69.06 81 PRO A O 1
ATOM 635 N N . ASN A 1 82 ? -4.835 -7.395 4.462 1.00 74.06 82 ASN A N 1
ATOM 636 C CA . ASN A 1 82 ? -4.787 -5.964 4.206 1.00 74.06 82 ASN A CA 1
ATOM 637 C C . ASN A 1 82 ? -6.154 -5.284 4.381 1.00 74.06 82 ASN A C 1
ATOM 639 O O . ASN A 1 82 ? -6.359 -4.202 3.860 1.00 74.06 82 ASN A O 1
ATOM 643 N N . ALA A 1 83 ? -7.142 -5.882 5.048 1.00 81.81 83 ALA A N 1
ATOM 644 C CA . ALA A 1 83 ? -8.441 -5.229 5.190 1.00 81.81 83 ALA A CA 1
ATOM 645 C C . ALA A 1 83 ? -8.325 -3.930 6.000 1.00 81.81 83 ALA A C 1
ATOM 647 O O . ALA A 1 83 ? -7.956 -3.959 7.174 1.00 81.81 83 ALA A O 1
ATOM 648 N N . ARG A 1 84 ? -8.733 -2.812 5.401 1.00 84.88 84 ARG A N 1
ATOM 649 C CA . ARG A 1 84 ? -9.024 -1.570 6.106 1.00 84.88 84 ARG A CA 1
ATOM 650 C C . ARG A 1 84 ? -10.504 -1.402 6.392 1.00 84.88 84 ARG A C 1
ATOM 652 O O . ARG A 1 84 ? -11.374 -1.814 5.624 1.00 84.88 84 ARG A O 1
ATOM 659 N N . VAL A 1 85 ? -10.779 -0.710 7.484 1.00 89.75 85 VAL A N 1
ATOM 660 C CA . VAL A 1 85 ? -12.117 -0.391 7.964 1.00 89.75 85 VAL A CA 1
ATOM 661 C C . VAL A 1 85 ? -12.331 1.118 7.908 1.00 89.75 85 VAL A C 1
ATOM 663 O O . VAL A 1 85 ? -11.397 1.895 8.091 1.00 89.75 85 VAL A O 1
ATOM 666 N N . TYR A 1 86 ? -13.556 1.552 7.641 1.00 90.12 86 TYR A N 1
ATOM 667 C CA . TYR A 1 86 ? -13.975 2.943 7.783 1.00 90.12 86 TYR A CA 1
ATOM 668 C C . TYR A 1 86 ? -15.413 3.010 8.301 1.00 90.12 86 TYR A C 1
ATOM 670 O O . TYR A 1 86 ? -16.249 2.177 7.945 1.00 90.12 86 TYR A O 1
ATOM 678 N N . LEU A 1 87 ? -15.727 4.000 9.131 1.00 93.88 87 LEU A N 1
ATOM 679 C CA . LEU A 1 87 ? -17.095 4.293 9.546 1.00 93.88 87 LEU A CA 1
ATOM 680 C C . LEU A 1 87 ? -17.844 4.864 8.353 1.00 93.88 87 LEU A C 1
ATOM 682 O O . LEU A 1 87 ? -17.479 5.891 7.786 1.00 93.88 87 LEU A O 1
ATOM 686 N N . ARG A 1 88 ? -18.898 4.161 7.959 1.00 94.81 88 ARG A N 1
ATOM 687 C CA . ARG A 1 88 ? -19.790 4.565 6.877 1.00 94.81 88 ARG A CA 1
ATOM 688 C C . ARG A 1 88 ? -21.029 5.278 7.409 1.00 94.81 88 ARG A C 1
ATOM 690 O O . ARG A 1 88 ? -21.610 6.088 6.698 1.00 94.81 88 ARG A O 1
ATOM 697 N N . GLY A 1 89 ? -21.457 4.954 8.625 1.00 96.06 89 GLY A N 1
ATOM 698 C CA . GLY A 1 89 ? -22.617 5.579 9.242 1.00 96.06 89 GLY A CA 1
ATOM 699 C C . GLY A 1 89 ? -22.773 5.205 10.708 1.00 96.06 89 GLY A C 1
ATOM 700 O O . GLY A 1 89 ? -22.210 4.215 11.176 1.00 96.06 89 GLY A O 1
ATOM 701 N N . VAL A 1 90 ? -23.565 6.005 11.410 1.00 97.75 90 VAL A N 1
ATOM 702 C CA . VAL A 1 90 ? -23.918 5.826 12.818 1.00 97.75 90 VAL A CA 1
ATOM 703 C C . VAL A 1 90 ? -25.434 5.923 12.912 1.00 97.75 90 VAL A C 1
ATOM 705 O O . VAL A 1 90 ? -26.005 6.909 12.454 1.00 97.75 90 VAL A O 1
ATOM 708 N N . ASN A 1 91 ? -26.077 4.915 13.496 1.00 97.06 91 ASN A N 1
ATOM 709 C CA . ASN A 1 91 ? -27.517 4.906 13.744 1.00 97.06 91 ASN A CA 1
ATOM 710 C C . ASN A 1 91 ? -27.788 4.899 15.250 1.00 97.06 91 ASN A C 1
ATOM 712 O O . ASN A 1 91 ? -26.997 4.355 16.024 1.00 97.06 91 ASN A O 1
ATOM 716 N N . ASP A 1 92 ? -28.916 5.490 15.648 1.00 96.69 92 ASP A N 1
ATOM 717 C CA . ASP A 1 92 ? -29.445 5.455 17.019 1.00 96.69 92 ASP A CA 1
ATOM 718 C C . ASP A 1 92 ? -28.444 5.884 18.106 1.00 96.69 92 ASP A C 1
ATOM 720 O O . ASP A 1 92 ? -28.460 5.363 19.223 1.00 96.69 92 ASP A O 1
ATOM 724 N N . ALA A 1 93 ? -27.570 6.845 17.786 1.00 97.75 93 ALA A N 1
ATOM 725 C CA . ALA A 1 93 ? -26.594 7.359 18.737 1.00 97.75 93 ALA A CA 1
ATOM 726 C C . ALA A 1 93 ? -27.282 8.100 19.893 1.00 97.75 93 ALA A C 1
ATOM 728 O O . ALA A 1 93 ? -28.049 9.039 19.672 1.00 97.75 93 ALA A O 1
ATOM 729 N N . LYS A 1 94 ? -26.976 7.709 21.132 1.00 97.81 94 LYS A N 1
ATOM 730 C CA . LYS A 1 94 ? -27.472 8.360 22.353 1.00 97.81 94 LYS A CA 1
ATOM 731 C C . LYS A 1 94 ? -26.316 8.645 23.297 1.00 97.81 94 LYS A C 1
ATOM 733 O O . LYS A 1 94 ? -25.481 7.777 23.527 1.00 97.81 94 LYS A O 1
ATOM 738 N N . PHE A 1 95 ? -26.319 9.837 23.887 1.00 97.50 95 PHE A N 1
ATOM 739 C CA . PHE A 1 95 ? -25.330 10.291 24.866 1.00 97.50 95 PHE A CA 1
ATOM 740 C C . PHE A 1 95 ? -26.070 10.689 26.140 1.00 97.50 95 PHE A C 1
ATOM 742 O O . PHE A 1 95 ? -26.899 11.595 26.124 1.00 97.50 95 PHE A O 1
ATOM 749 N N . ARG A 1 96 ? -25.842 9.943 27.220 1.00 94.19 96 ARG A N 1
ATOM 750 C CA . ARG A 1 96 ? -26.697 9.948 28.420 1.00 94.19 96 ARG A CA 1
ATOM 751 C C . ARG A 1 96 ? -26.092 10.718 29.587 1.00 94.19 96 ARG A C 1
ATOM 753 O O . ARG A 1 96 ? -26.828 11.171 30.458 1.00 94.19 96 ARG A O 1
ATOM 760 N N . ARG A 1 97 ? -24.765 10.850 29.614 1.00 92.94 97 ARG A N 1
ATOM 761 C CA . ARG A 1 97 ? -24.013 11.538 30.667 1.00 92.94 97 ARG A CA 1
ATOM 762 C C . ARG A 1 97 ? -22.848 12.296 30.052 1.00 92.94 97 ARG A C 1
ATOM 764 O O . ARG A 1 97 ? -22.247 11.833 29.085 1.00 92.94 97 ARG A O 1
ATOM 771 N N . GLN A 1 98 ? -22.511 13.427 30.657 1.00 92.62 98 GLN A N 1
ATOM 772 C CA . GLN A 1 98 ? -21.229 14.072 30.424 1.00 92.62 98 GLN A CA 1
ATOM 773 C C . GLN A 1 98 ? -20.085 13.154 30.879 1.00 92.62 98 GLN A C 1
ATOM 775 O O . GLN A 1 98 ? -20.180 12.494 31.917 1.00 92.62 98 GLN A O 1
ATOM 780 N N . VAL A 1 99 ? -19.029 13.100 30.072 1.00 95.38 99 VAL A N 1
ATOM 781 C CA . VAL A 1 99 ? -17.807 12.345 30.355 1.00 95.38 99 VAL A CA 1
ATOM 782 C C . VAL A 1 99 ? -16.676 13.346 30.500 1.00 95.38 99 VAL A C 1
ATOM 784 O O . VAL A 1 99 ? -16.439 14.136 29.588 1.00 95.38 99 VAL A O 1
ATOM 787 N N . VAL A 1 100 ? -16.003 13.338 31.640 1.00 94.00 100 VAL A N 1
ATOM 788 C CA . VAL A 1 100 ? -15.045 14.381 32.034 1.00 94.00 100 VAL A CA 1
ATOM 789 C C . VAL A 1 100 ? -13.681 13.770 32.358 1.00 94.00 100 VAL A C 1
ATOM 791 O O . VAL A 1 100 ? -13.596 12.557 32.570 1.00 94.00 100 VAL A O 1
ATOM 794 N N . PRO A 1 101 ? -12.598 14.568 32.405 1.00 94.31 101 PRO A N 1
ATOM 795 C CA . PRO A 1 101 ? -11.312 14.079 32.885 1.00 94.31 101 PRO A CA 1
ATOM 796 C C . PRO A 1 101 ? -11.416 13.365 34.239 1.00 94.31 101 PRO A C 1
ATOM 798 O O . PRO A 1 101 ? -12.066 13.854 35.160 1.00 94.31 101 PRO A O 1
ATOM 801 N N . GLY A 1 102 ? -10.766 12.207 34.348 1.00 94.38 102 GLY A N 1
ATOM 802 C CA . GLY A 1 102 ? -10.851 11.295 35.491 1.00 94.38 102 GLY A CA 1
ATOM 803 C C . GLY A 1 102 ? -11.817 10.125 35.282 1.00 94.38 102 GLY A C 1
ATOM 804 O O . GLY A 1 102 ? -11.661 9.096 35.939 1.00 94.38 102 GLY A O 1
ATOM 805 N N . ASP A 1 103 ? -12.764 10.225 34.344 1.00 97.25 103 ASP A N 1
ATOM 806 C CA . ASP A 1 103 ? -13.600 9.086 33.968 1.00 97.25 103 ASP A CA 1
ATOM 807 C C . ASP A 1 103 ? -12.782 8.008 33.237 1.00 97.25 103 ASP A C 1
ATOM 809 O O . ASP A 1 103 ? -11.840 8.279 32.484 1.00 97.25 103 ASP A O 1
ATOM 813 N N . ARG A 1 104 ? -13.204 6.752 33.403 1.00 97.88 104 ARG A N 1
ATOM 814 C CA . ARG A 1 104 ? -12.700 5.611 32.636 1.00 97.88 104 ARG A CA 1
ATOM 815 C C . ARG A 1 104 ? -13.840 4.993 31.845 1.00 97.88 104 ARG A C 1
ATOM 817 O O . ARG A 1 104 ? -14.773 4.436 32.421 1.00 97.88 104 ARG A O 1
ATOM 824 N N . LEU A 1 105 ? -13.739 5.074 30.524 1.00 98.31 105 LEU A N 1
ATOM 825 C CA . LEU A 1 105 ? -14.697 4.481 29.608 1.00 98.31 105 LEU A CA 1
ATOM 826 C C . LEU A 1 105 ? -14.393 3.002 29.404 1.00 98.31 105 LEU A C 1
ATOM 828 O O . LEU A 1 105 ? -13.304 2.633 28.960 1.00 98.31 105 LEU A O 1
ATOM 832 N N . ARG A 1 106 ? -15.392 2.160 29.666 1.00 98.56 106 ARG A N 1
ATOM 833 C CA . ARG A 1 106 ? -15.424 0.762 29.233 1.00 98.56 106 ARG A CA 1
ATOM 834 C C . ARG A 1 106 ? -16.221 0.678 27.935 1.00 98.56 106 ARG A C 1
ATOM 836 O O . ARG A 1 106 ? -17.425 0.926 27.921 1.00 98.56 106 ARG A O 1
ATOM 843 N N . LEU A 1 107 ? -15.525 0.386 26.845 1.00 98.62 107 LEU A N 1
ATOM 844 C CA . LEU A 1 107 ? -16.038 0.380 25.480 1.00 98.62 107 LEU A CA 1
ATOM 845 C C . LEU A 1 107 ? -16.355 -1.060 25.082 1.00 98.62 107 LEU A C 1
ATOM 847 O O . LEU A 1 107 ? -15.450 -1.883 24.993 1.00 98.62 107 LEU A O 1
ATOM 851 N N . GLU A 1 108 ? -17.618 -1.373 24.830 1.00 98.50 108 GLU A N 1
ATOM 852 C CA . GLU A 1 108 ? -18.048 -2.702 24.402 1.00 98.50 108 GLU A CA 1
ATOM 853 C C . GLU A 1 108 ? -18.567 -2.673 22.975 1.00 98.50 108 GLU A C 1
ATOM 855 O O . GLU A 1 108 ? -19.455 -1.882 22.646 1.00 98.50 108 GLU A O 1
ATOM 860 N N . ILE A 1 109 ? -18.063 -3.592 22.153 1.00 98.44 109 ILE A N 1
ATOM 861 C CA . ILE A 1 109 ? -18.525 -3.789 20.785 1.00 98.44 109 ILE A CA 1
ATOM 862 C C . ILE A 1 109 ? -18.964 -5.236 20.598 1.00 98.44 109 ILE A C 1
ATOM 864 O O . ILE A 1 109 ? -18.217 -6.162 20.906 1.00 98.44 109 ILE A O 1
ATOM 868 N N . THR A 1 110 ? -20.154 -5.428 20.032 1.00 98.06 110 THR A N 1
ATOM 869 C CA . THR A 1 110 ? -20.649 -6.735 19.576 1.00 98.06 110 THR A CA 1
ATOM 870 C C . THR A 1 110 ? -20.928 -6.687 18.077 1.00 98.06 110 THR A C 1
ATOM 872 O O . THR A 1 110 ? -21.680 -5.827 17.606 1.00 98.06 110 THR A O 1
ATOM 875 N N . LEU A 1 111 ? -20.344 -7.613 17.314 1.00 95.19 111 LEU A N 1
ATOM 876 C CA . LEU A 1 111 ? -20.583 -7.713 15.876 1.00 95.19 111 LEU A CA 1
ATOM 877 C C . LEU A 1 111 ? -21.972 -8.281 15.585 1.00 95.19 111 LEU A C 1
ATOM 879 O O . LEU A 1 111 ? -22.385 -9.303 16.125 1.00 95.19 111 LEU A O 1
ATOM 883 N N . GLY A 1 112 ? -22.687 -7.597 14.697 1.00 91.31 112 GLY A N 1
ATOM 884 C CA . GLY A 1 112 ? -23.966 -8.031 14.157 1.00 91.31 112 GLY A CA 1
ATOM 885 C C . GLY A 1 112 ? -23.824 -8.636 12.759 1.00 91.31 112 GLY A C 1
ATOM 886 O O . GLY A 1 112 ? -22.812 -9.234 12.395 1.00 91.31 112 GLY A O 1
ATOM 887 N N . LYS A 1 113 ? -24.872 -8.466 11.944 1.00 84.69 113 LYS A N 1
ATOM 888 C CA . LYS A 1 113 ? -24.910 -8.971 10.564 1.00 84.69 113 LYS A CA 1
ATOM 889 C C . LYS A 1 113 ? -23.802 -8.339 9.708 1.00 84.69 113 LYS A C 1
ATOM 891 O O . LYS A 1 113 ? -23.562 -7.132 9.768 1.00 84.69 113 LYS A O 1
ATOM 896 N N . ARG A 1 114 ? -23.211 -9.156 8.834 1.00 86.31 114 ARG A N 1
ATOM 897 C CA . ARG A 1 114 ? -22.232 -8.753 7.815 1.00 86.31 114 ARG A CA 1
ATOM 898 C C . ARG A 1 114 ? -22.750 -9.100 6.423 1.00 86.31 114 ARG A C 1
ATOM 900 O O . ARG A 1 114 ? -23.391 -10.134 6.244 1.00 86.31 114 ARG A O 1
ATOM 907 N N . ARG A 1 115 ? -22.475 -8.244 5.441 1.00 82.75 115 ARG A N 1
ATOM 908 C CA . ARG A 1 115 ? -22.751 -8.489 4.019 1.00 82.75 115 ARG A CA 1
ATOM 909 C C . ARG A 1 115 ? -21.617 -7.913 3.182 1.00 82.75 115 ARG A C 1
ATOM 911 O O . ARG A 1 115 ? -21.422 -6.702 3.206 1.00 82.75 115 ARG A O 1
ATOM 918 N N . ALA A 1 116 ? -20.912 -8.766 2.439 1.00 80.56 116 ALA A N 1
ATOM 919 C CA . ALA A 1 116 ? -19.794 -8.372 1.579 1.00 80.56 116 ALA A CA 1
ATOM 920 C C . ALA A 1 116 ? -18.789 -7.451 2.313 1.00 80.56 116 ALA A C 1
ATOM 922 O O . ALA A 1 116 ? -18.211 -7.851 3.323 1.00 80.56 116 ALA A O 1
ATOM 923 N N . SER A 1 117 ? -18.640 -6.214 1.839 1.00 85.81 117 SER A N 1
ATOM 924 C CA . SER A 1 117 ? -17.773 -5.154 2.361 1.00 85.81 117 SER A CA 1
ATOM 925 C C . SER A 1 117 ? -18.396 -4.324 3.494 1.00 85.81 117 SER A C 1
ATOM 927 O O . SER A 1 117 ? -17.912 -3.237 3.786 1.00 85.81 117 SER A O 1
ATOM 929 N N . LEU A 1 118 ? -19.481 -4.774 4.135 1.00 92.44 118 LEU A N 1
ATOM 930 C CA . LEU A 1 118 ? -20.148 -4.035 5.215 1.00 92.44 118 LEU A CA 1
ATOM 931 C C . LEU A 1 118 ? -20.380 -4.887 6.456 1.00 92.44 118 LEU A C 1
ATOM 933 O O . LEU A 1 118 ? -20.854 -6.022 6.369 1.00 92.44 118 LEU A O 1
ATOM 937 N N . ALA A 1 119 ? -20.144 -4.294 7.622 1.00 94.44 119 ALA A N 1
ATOM 938 C CA . ALA A 1 119 ? -20.449 -4.870 8.923 1.00 94.44 119 ALA A CA 1
ATOM 939 C C . ALA A 1 119 ? -21.264 -3.895 9.778 1.00 94.44 119 ALA A C 1
ATOM 941 O O . ALA A 1 119 ? -21.032 -2.688 9.751 1.00 94.44 119 ALA A O 1
ATOM 942 N N . ARG A 1 120 ? -22.214 -4.430 10.549 1.00 96.56 120 ARG A N 1
ATOM 943 C CA . ARG A 1 120 ? -22.893 -3.691 11.619 1.00 96.56 120 ARG A CA 1
ATOM 944 C C . ARG A 1 120 ? -22.319 -4.098 12.966 1.00 96.56 120 ARG A C 1
ATOM 946 O O . ARG A 1 120 ? -22.064 -5.283 13.183 1.00 96.56 120 ARG A O 1
ATOM 953 N N . ALA A 1 121 ? -22.159 -3.141 13.866 1.00 97.62 121 ALA A N 1
ATOM 954 C CA . ALA A 1 121 ? -21.700 -3.391 15.222 1.00 97.62 121 ALA A CA 1
ATOM 955 C C . ALA A 1 121 ? -22.563 -2.620 16.222 1.00 97.62 121 ALA A C 1
ATOM 957 O O . ALA A 1 121 ? -22.784 -1.423 16.057 1.00 97.62 121 ALA A O 1
ATOM 958 N N . LYS A 1 122 ? -23.040 -3.304 17.263 1.00 98.38 122 LYS A N 1
ATOM 959 C CA . LYS A 1 122 ? -23.638 -2.642 18.425 1.00 98.38 122 LYS A CA 1
ATOM 960 C C . LYS A 1 122 ? -22.511 -2.155 19.321 1.00 98.38 122 LYS A C 1
ATOM 962 O O . LYS A 1 122 ? -21.610 -2.937 19.625 1.00 98.38 122 LYS A O 1
ATOM 967 N N . ALA A 1 123 ? -22.570 -0.892 19.717 1.00 98.44 123 ALA A N 1
ATOM 968 C CA . ALA A 1 123 ? -21.502 -0.222 20.432 1.00 98.44 123 ALA A CA 1
ATOM 969 C C . ALA A 1 123 ? -22.047 0.507 21.660 1.00 98.44 123 ALA A C 1
ATOM 971 O O . ALA A 1 123 ? -22.980 1.298 21.540 1.00 98.44 123 ALA A O 1
ATOM 972 N N . THR A 1 124 ? -21.461 0.262 22.830 1.00 98.56 124 THR A N 1
ATOM 973 C CA . THR A 1 124 ? -21.824 0.935 24.088 1.00 98.56 124 THR A CA 1
ATOM 974 C C . THR A 1 124 ? -20.574 1.368 24.841 1.00 98.56 124 THR A C 1
ATOM 976 O O . THR A 1 124 ? -19.601 0.620 24.900 1.00 98.56 124 THR A O 1
ATOM 979 N N . ALA A 1 125 ? -20.611 2.544 25.456 1.00 98.56 125 ALA A N 1
ATOM 980 C CA . ALA A 1 125 ? -19.592 3.044 26.367 1.00 98.56 125 ALA A CA 1
ATOM 981 C C . ALA A 1 125 ? -20.189 3.216 27.768 1.00 98.56 125 ALA A C 1
ATOM 983 O O . ALA A 1 125 ? -21.283 3.769 27.910 1.00 98.56 125 ALA A O 1
ATOM 984 N N . HIS A 1 126 ? -19.454 2.782 28.791 1.00 98.50 126 HIS A N 1
ATOM 985 C CA . HIS A 1 126 ? -19.867 2.847 30.195 1.00 98.50 126 HIS A CA 1
ATOM 986 C C . HIS A 1 126 ? -18.864 3.623 31.048 1.00 98.50 126 HIS A C 1
ATOM 988 O O . HIS A 1 126 ? -17.664 3.536 30.798 1.00 98.50 126 HIS A O 1
ATOM 994 N N . VAL A 1 127 ? -19.351 4.305 32.086 1.00 98.12 127 VAL A N 1
ATOM 995 C CA . VAL A 1 127 ? -18.550 4.785 33.225 1.00 98.12 127 VAL A CA 1
ATOM 996 C C . VAL A 1 127 ? -19.100 4.104 34.475 1.00 98.12 127 VAL A C 1
ATOM 998 O O . VAL A 1 127 ? -20.259 4.314 34.837 1.00 98.12 127 VAL A O 1
ATOM 1001 N N . GLY A 1 128 ? -18.296 3.242 35.100 1.00 95.44 128 GLY A N 1
ATOM 1002 C CA . GLY A 1 128 ? -18.817 2.278 36.074 1.00 95.44 128 GLY A CA 1
ATOM 1003 C C . GLY A 1 128 ? -19.892 1.395 35.429 1.00 95.44 128 GLY A C 1
ATOM 1004 O O . GLY A 1 128 ? -19.671 0.853 34.344 1.00 95.44 128 GLY A O 1
A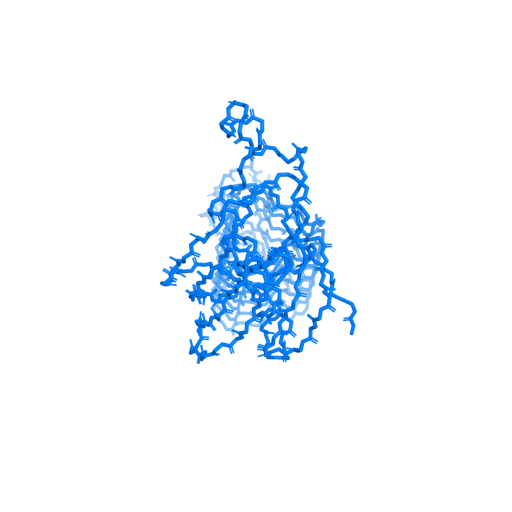TOM 1005 N N . ASP A 1 129 ? -21.062 1.318 36.063 1.00 94.44 129 ASP A N 1
ATOM 1006 C CA . ASP A 1 129 ? -22.212 0.536 35.582 1.00 94.44 129 ASP A CA 1
ATOM 1007 C C . ASP A 1 129 ? -23.180 1.342 34.695 1.00 94.44 129 ASP A C 1
ATOM 1009 O O . ASP A 1 129 ? -24.173 0.813 34.193 1.00 94.44 129 ASP A O 1
ATOM 1013 N N . GLN A 1 130 ? -22.925 2.640 34.499 1.00 97.44 130 GLN A N 1
ATOM 1014 C CA . GLN A 1 130 ? -23.814 3.513 33.740 1.00 97.44 130 GLN A CA 1
ATOM 1015 C C . GLN A 1 130 ? -23.409 3.571 32.264 1.00 97.44 130 GLN A C 1
ATOM 1017 O O . GLN A 1 130 ? -22.296 3.986 31.938 1.00 97.44 130 GLN A O 1
ATOM 1022 N N . ILE A 1 131 ? -24.352 3.281 31.358 1.00 97.94 131 ILE A N 1
ATOM 1023 C CA . ILE A 1 131 ? -24.195 3.568 29.923 1.00 97.94 131 ILE A CA 1
ATOM 1024 C C . ILE A 1 131 ? -24.158 5.085 29.724 1.00 97.94 131 ILE A C 1
ATOM 1026 O O . ILE A 1 131 ? -25.140 5.780 29.998 1.00 97.94 131 ILE A O 1
ATOM 1030 N N . VAL A 1 132 ? -23.044 5.589 29.197 1.00 98.19 132 VAL A N 1
ATOM 1031 C CA . VAL A 1 132 ? -22.850 7.012 28.882 1.00 98.19 132 VAL A CA 1
ATOM 1032 C C . VAL A 1 132 ? -23.010 7.307 27.394 1.00 98.19 132 VAL A C 1
ATOM 1034 O O . VAL A 1 132 ? -23.466 8.397 27.048 1.00 98.19 132 VAL A O 1
ATOM 1037 N N . ALA A 1 133 ? -22.723 6.335 26.523 1.00 98.25 133 ALA A N 1
ATOM 1038 C CA . ALA A 1 133 ? -22.987 6.429 25.091 1.00 98.25 133 ALA A CA 1
ATOM 1039 C C . ALA A 1 133 ? -23.387 5.073 24.498 1.00 98.25 133 ALA A C 1
ATOM 1041 O O . ALA A 1 133 ? -22.912 4.030 24.942 1.00 98.25 133 ALA A O 1
ATOM 1042 N N . GLU A 1 134 ? -24.228 5.081 23.471 1.00 98.31 134 GLU A N 1
ATOM 1043 C CA . GLU A 1 134 ? -24.561 3.892 22.681 1.00 98.31 134 GLU A CA 1
ATOM 1044 C C . GLU A 1 134 ? -24.849 4.266 21.228 1.00 98.31 134 GLU A C 1
ATOM 1046 O O . GLU A 1 134 ? -25.297 5.380 20.965 1.00 98.31 134 GLU A O 1
ATOM 1051 N N . ALA A 1 135 ? -24.574 3.352 20.297 1.00 98.31 135 ALA A N 1
ATOM 1052 C CA . ALA A 1 135 ? -24.875 3.498 18.876 1.00 98.31 135 ALA A CA 1
ATOM 1053 C C . ALA A 1 135 ? -24.866 2.141 18.147 1.00 98.31 135 ALA A C 1
ATOM 1055 O O . ALA A 1 135 ? -24.255 1.168 18.599 1.00 98.31 135 ALA A O 1
ATOM 1056 N N . GLU A 1 136 ? -25.473 2.096 16.962 1.00 98.19 136 GLU A N 1
ATOM 1057 C CA . GLU A 1 136 ? -25.193 1.068 15.960 1.00 98.19 136 GLU A CA 1
ATOM 1058 C C . GLU A 1 136 ? -24.255 1.639 14.886 1.00 98.19 136 GLU A C 1
ATOM 1060 O O . GLU A 1 136 ? -24.606 2.559 14.146 1.00 98.19 136 GLU A O 1
ATOM 1065 N N . LEU A 1 137 ? -23.053 1.077 14.783 1.00 97.94 137 LEU A N 1
ATOM 1066 C CA . LEU A 1 137 ? -22.049 1.479 13.805 1.00 97.94 137 LEU A CA 1
ATOM 1067 C C . LEU A 1 137 ? -22.222 0.679 12.513 1.00 97.94 137 LEU A C 1
ATOM 1069 O O . LEU A 1 137 ? -22.284 -0.554 12.538 1.00 97.94 137 LEU A O 1
ATOM 1073 N N . LEU A 1 138 ? -22.238 1.372 11.375 1.00 97.06 138 LEU A N 1
ATOM 1074 C CA . LEU A 1 138 ? -22.107 0.777 10.049 1.00 97.06 138 LEU A CA 1
ATOM 1075 C C . LEU A 1 138 ? -20.678 0.990 9.550 1.00 97.06 138 LEU A C 1
ATOM 1077 O O . LEU A 1 138 ? -20.258 2.119 9.302 1.00 97.06 138 LEU A O 1
ATOM 1081 N N . LEU A 1 139 ? -19.947 -0.103 9.369 1.00 95.50 139 LEU A N 1
ATOM 1082 C CA . LEU A 1 139 ? -18.530 -0.110 9.021 1.00 95.50 139 LEU A CA 1
ATOM 1083 C C . LEU A 1 139 ? -18.357 -0.670 7.610 1.00 95.50 139 LEU A C 1
ATOM 1085 O O . LEU A 1 139 ? -18.854 -1.755 7.300 1.00 95.50 139 LEU A O 1
ATOM 1089 N N . GLY A 1 140 ? -17.666 0.076 6.755 1.00 92.62 140 GLY A N 1
ATOM 1090 C CA . GLY A 1 140 ? -17.163 -0.405 5.477 1.00 92.62 140 GLY A CA 1
ATOM 1091 C C . GLY A 1 140 ? -15.830 -1.119 5.660 1.00 92.62 140 GLY A C 1
ATOM 1092 O O . GLY A 1 140 ? -14.998 -0.687 6.452 1.00 92.62 140 GLY A O 1
ATOM 1093 N N . ILE A 1 141 ? -15.639 -2.213 4.933 1.00 89.06 141 ILE A N 1
ATOM 1094 C CA . ILE A 1 141 ? -14.416 -3.008 4.885 1.00 89.06 141 ILE A CA 1
ATOM 1095 C C . ILE A 1 141 ? -13.961 -3.017 3.435 1.00 89.06 141 ILE A C 1
ATOM 1097 O O . ILE A 1 141 ? -14.683 -3.497 2.561 1.00 89.06 141 ILE A O 1
ATOM 1101 N N . ARG A 1 142 ? -12.769 -2.497 3.182 1.00 81.50 142 ARG A N 1
ATOM 1102 C CA . ARG A 1 142 ? -12.128 -2.538 1.870 1.00 81.50 142 ARG A CA 1
ATOM 1103 C C . ARG A 1 142 ? -10.720 -3.102 2.025 1.00 8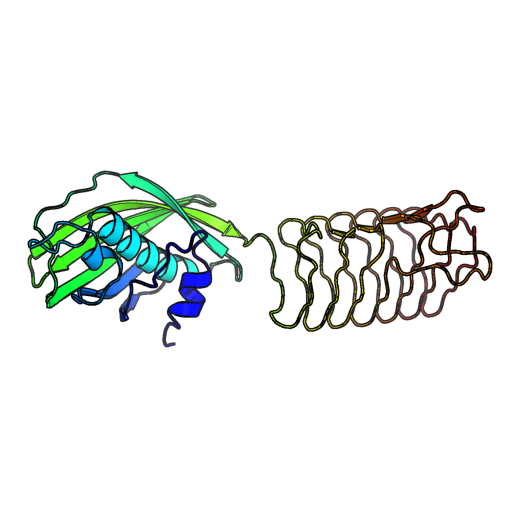1.50 142 ARG A C 1
ATOM 1105 O O . ARG A 1 142 ? -10.122 -2.871 3.070 1.00 81.50 142 ARG A O 1
ATOM 1112 N N . PRO A 1 143 ? -10.177 -3.834 1.052 1.00 70.56 143 PRO A N 1
ATOM 1113 C CA . PRO A 1 143 ? -8.738 -4.071 1.024 1.00 70.56 143 PRO A CA 1
ATOM 1114 C C . PRO A 1 143 ? -7.984 -2.724 1.022 1.00 70.56 143 PRO A C 1
ATOM 1116 O O . PRO A 1 143 ? -8.478 -1.729 0.486 1.00 70.56 143 PRO A O 1
ATOM 1119 N N . ASP A 1 144 ? -6.846 -2.659 1.716 1.00 67.25 144 ASP A N 1
ATOM 1120 C CA . ASP A 1 144 ? -5.947 -1.505 1.713 1.00 67.25 144 ASP A CA 1
ATOM 1121 C C . ASP A 1 144 ? -5.457 -1.264 0.292 1.00 67.25 144 ASP A C 1
ATOM 1123 O O . ASP A 1 144 ? -5.209 -2.208 -0.460 1.00 67.25 144 ASP A O 1
ATOM 1127 N N . ARG A 1 145 ? -5.353 0.013 -0.072 1.00 66.56 145 ARG A N 1
ATOM 1128 C CA . ARG A 1 145 ? -5.181 0.420 -1.460 1.00 66.56 145 ARG A CA 1
ATOM 1129 C C . ARG A 1 145 ? -3.747 0.275 -1.941 1.00 66.56 145 ARG A C 1
ATOM 1131 O O . ARG A 1 145 ? -3.576 0.176 -3.135 1.00 66.56 145 ARG A O 1
ATOM 1138 N N . THR A 1 146 ? -2.742 0.175 -1.087 1.00 80.62 146 THR A N 1
ATOM 1139 C CA . THR A 1 146 ? -1.366 -0.157 -1.493 1.00 80.62 146 THR A CA 1
ATOM 1140 C C . THR A 1 146 ? -0.593 -0.597 -0.263 1.00 80.62 146 THR A C 1
ATOM 1142 O O . THR A 1 146 ? -0.695 0.073 0.764 1.00 80.62 146 THR A O 1
ATOM 1145 N N . ASP A 1 147 ? 0.195 -1.660 -0.359 1.00 86.88 147 ASP A N 1
ATOM 1146 C CA . ASP A 1 147 ? 1.138 -2.050 0.692 1.00 86.88 147 ASP A CA 1
ATOM 1147 C C . ASP A 1 147 ? 2.530 -1.575 0.279 1.00 86.88 147 ASP A C 1
ATOM 1149 O O . ASP A 1 147 ? 3.054 -2.015 -0.738 1.00 86.88 147 ASP A O 1
ATOM 1153 N N . ILE A 1 148 ? 3.098 -0.614 1.000 1.00 92.25 148 ILE A N 1
ATOM 1154 C CA . ILE A 1 148 ? 4.411 -0.048 0.686 1.00 92.25 148 ILE A CA 1
ATOM 1155 C C . ILE A 1 148 ? 5.291 -0.291 1.896 1.00 92.25 148 ILE A C 1
ATOM 1157 O O . ILE A 1 148 ? 5.031 0.257 2.969 1.00 92.25 148 ILE A O 1
ATOM 1161 N N . ASP A 1 149 ? 6.326 -1.107 1.715 1.00 93.69 149 ASP A N 1
ATOM 1162 C CA . ASP A 1 149 ? 7.278 -1.385 2.778 1.00 93.69 149 ASP A CA 1
ATOM 1163 C C . ASP A 1 149 ? 7.899 -0.071 3.301 1.00 93.69 149 ASP A C 1
ATOM 1165 O O . ASP A 1 149 ? 8.273 0.786 2.494 1.00 93.69 149 ASP A O 1
ATOM 1169 N N . PRO A 1 150 ? 8.059 0.112 4.627 1.00 88.75 150 PRO A N 1
ATOM 1170 C CA . PRO A 1 150 ? 8.597 1.349 5.19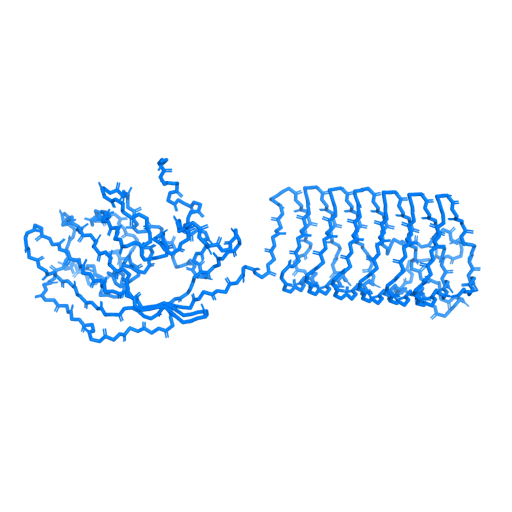8 1.00 88.75 150 PRO A CA 1
ATOM 1171 C C . PRO A 1 150 ? 9.997 1.735 4.703 1.00 88.75 150 PRO A C 1
ATOM 1173 O O . PRO A 1 150 ? 10.388 2.895 4.817 1.00 88.75 150 PRO A O 1
ATOM 1176 N N . SER A 1 151 ? 10.772 0.771 4.198 1.00 94.31 151 SER A N 1
ATOM 1177 C CA . SER A 1 151 ? 12.107 1.000 3.644 1.00 94.31 151 SER A CA 1
ATOM 1178 C C . SER A 1 151 ? 12.109 1.329 2.147 1.00 94.31 151 SER A C 1
ATOM 1180 O O . SER A 1 151 ? 13.164 1.666 1.605 1.00 94.31 151 SER A O 1
ATOM 1182 N N . ALA A 1 152 ? 10.963 1.220 1.468 1.00 97.69 152 ALA A N 1
ATOM 1183 C CA . ALA A 1 152 ? 10.823 1.629 0.080 1.00 97.69 152 ALA A CA 1
ATOM 1184 C C . ALA A 1 152 ? 10.818 3.160 -0.040 1.00 97.69 152 ALA A C 1
ATOM 1186 O O . ALA A 1 152 ? 10.236 3.879 0.773 1.00 97.69 152 ALA A O 1
ATOM 1187 N N . ILE A 1 153 ? 11.446 3.669 -1.097 1.00 97.94 153 ILE A N 1
ATOM 1188 C CA . ILE A 1 153 ? 11.507 5.097 -1.402 1.00 97.94 153 ILE A CA 1
ATOM 1189 C C . ILE A 1 153 ? 10.555 5.362 -2.562 1.00 97.94 153 ILE A C 1
ATOM 1191 O O . ILE A 1 153 ? 10.875 5.102 -3.719 1.00 97.94 153 ILE A O 1
ATOM 1195 N N . VAL A 1 154 ? 9.372 5.891 -2.258 1.00 97.69 154 VAL A N 1
ATOM 1196 C CA . VAL A 1 154 ? 8.365 6.245 -3.266 1.00 97.69 154 VAL A CA 1
ATOM 1197 C C . VAL A 1 154 ? 8.245 7.756 -3.338 1.00 97.69 154 VAL A C 1
ATOM 1199 O O . VAL A 1 154 ? 7.868 8.411 -2.367 1.00 97.69 154 VAL A O 1
ATOM 1202 N N . HIS A 1 155 ? 8.572 8.333 -4.494 1.00 97.75 155 HIS A N 1
ATOM 1203 C CA . HIS A 1 155 ? 8.460 9.773 -4.672 1.00 97.75 155 HIS A CA 1
ATOM 1204 C C . HIS A 1 155 ? 6.987 10.228 -4.527 1.00 97.75 155 HIS A C 1
ATOM 1206 O O . HIS A 1 155 ? 6.118 9.629 -5.158 1.00 97.75 155 HIS A O 1
ATOM 1212 N N . PRO A 1 156 ? 6.666 11.340 -3.825 1.00 91.31 156 PRO A N 1
ATOM 1213 C CA . PRO A 1 156 ? 5.277 11.785 -3.585 1.00 91.31 156 PRO A CA 1
ATOM 1214 C C . PRO A 1 156 ? 4.426 12.081 -4.833 1.00 91.31 156 PRO A C 1
ATOM 1216 O O . PRO A 1 156 ? 3.212 12.232 -4.745 1.00 91.31 156 PRO A O 1
ATOM 1219 N N . ARG A 1 157 ? 5.074 12.225 -5.994 1.00 94.50 157 ARG A N 1
ATOM 1220 C CA . ARG A 1 157 ? 4.427 12.443 -7.303 1.00 94.50 157 ARG A CA 1
ATOM 1221 C C . ARG A 1 157 ? 4.121 11.147 -8.060 1.00 94.50 157 ARG A C 1
ATOM 1223 O O . ARG A 1 157 ? 3.386 11.201 -9.045 1.00 94.50 157 ARG A O 1
ATOM 1230 N N . ALA A 1 158 ? 4.684 10.018 -7.632 1.00 97.31 158 ALA A N 1
ATOM 1231 C CA . ALA A 1 158 ? 4.366 8.726 -8.214 1.00 97.31 158 ALA A CA 1
ATOM 1232 C C . ALA A 1 158 ? 2.887 8.400 -7.971 1.00 97.31 158 ALA A C 1
ATOM 1234 O O . ALA A 1 158 ? 2.315 8.752 -6.940 1.00 97.31 158 ALA A O 1
ATOM 1235 N N . THR A 1 159 ? 2.258 7.725 -8.929 1.00 95.94 159 THR A N 1
ATOM 1236 C CA . THR A 1 159 ? 0.892 7.211 -8.766 1.00 95.94 159 THR A CA 1
ATOM 1237 C C . THR A 1 159 ? 0.955 5.702 -8.635 1.00 95.94 159 THR A C 1
ATOM 1239 O O . THR A 1 159 ? 1.466 5.044 -9.537 1.00 95.94 159 THR A O 1
ATOM 1242 N N . ILE A 1 160 ? 0.428 5.163 -7.539 1.00 95.69 160 ILE A N 1
ATOM 1243 C CA . ILE A 1 160 ? 0.392 3.724 -7.279 1.00 95.69 160 ILE A CA 1
ATOM 1244 C C . ILE A 1 160 ? -1.072 3.277 -7.227 1.00 95.69 160 ILE A C 1
ATOM 1246 O O . ILE A 1 160 ? -1.877 3.863 -6.499 1.00 95.69 160 ILE A O 1
ATOM 1250 N N . GLY A 1 161 ? -1.424 2.295 -8.054 1.00 91.75 161 GLY A N 1
ATOM 1251 C CA . GLY A 1 161 ? -2.780 1.776 -8.176 1.00 91.75 161 GLY A CA 1
ATOM 1252 C C . GLY A 1 161 ? -3.193 0.878 -7.015 1.00 91.75 161 GLY A C 1
ATOM 1253 O O . GLY A 1 161 ? -2.369 0.403 -6.238 1.00 91.75 161 GLY A O 1
ATOM 1254 N N . GLU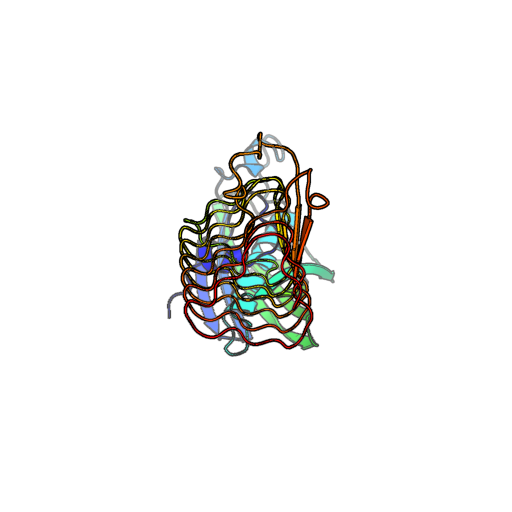 A 1 162 ? -4.502 0.662 -6.906 1.00 82.75 162 GLU A N 1
ATOM 1255 C CA . GLU A 1 162 ? -5.124 -0.069 -5.801 1.00 82.75 162 GLU A CA 1
ATOM 1256 C C . GLU A 1 162 ? -4.636 -1.524 -5.698 1.00 82.75 162 GLU A C 1
ATOM 1258 O O . GLU A 1 162 ? -4.499 -2.178 -6.717 1.00 82.75 162 GLU A O 1
ATOM 1263 N N . GLY A 1 163 ? -4.377 -2.045 -4.499 1.00 80.88 163 GLY A N 1
ATOM 1264 C CA . GLY A 1 163 ? -3.916 -3.421 -4.276 1.00 80.88 163 GLY A CA 1
ATOM 1265 C C . GLY A 1 163 ? -2.427 -3.658 -4.556 1.00 80.88 163 GLY A C 1
ATOM 1266 O O . GLY A 1 163 ? -1.927 -4.745 -4.275 1.00 80.88 163 GLY A O 1
ATOM 1267 N N . THR A 1 164 ? -1.701 -2.655 -5.060 1.00 93.06 164 THR A N 1
ATOM 1268 C CA . THR A 1 164 ? -0.282 -2.805 -5.402 1.00 93.06 164 THR A CA 1
ATOM 1269 C C . THR A 1 164 ? 0.604 -2.924 -4.165 1.00 93.06 164 THR A C 1
ATOM 1271 O O . THR A 1 164 ? 0.463 -2.162 -3.206 1.00 93.06 164 THR A O 1
ATOM 1274 N N . VAL A 1 165 ? 1.551 -3.861 -4.217 1.00 94.12 165 VAL A N 1
ATOM 1275 C CA . VAL A 1 165 ? 2.555 -4.113 -3.177 1.00 94.12 165 VAL A CA 1
ATOM 1276 C C . VAL A 1 165 ? 3.925 -3.627 -3.647 1.00 94.12 165 VAL A C 1
ATOM 1278 O O . VAL A 1 165 ? 4.370 -3.992 -4.734 1.00 94.12 165 VAL A O 1
ATOM 1281 N N . ILE A 1 166 ? 4.614 -2.839 -2.827 1.00 97.50 166 ILE A N 1
ATOM 1282 C CA . ILE A 1 166 ? 5.979 -2.359 -3.044 1.00 97.50 166 ILE A CA 1
ATOM 1283 C C . ILE A 1 166 ? 6.864 -2.923 -1.936 1.00 97.50 166 ILE A C 1
ATOM 1285 O O . ILE A 1 166 ? 6.692 -2.601 -0.762 1.00 97.50 166 ILE A O 1
ATOM 1289 N N . GLY A 1 167 ? 7.799 -3.786 -2.323 1.00 96.00 167 GLY A N 1
ATOM 1290 C CA . GLY A 1 167 ? 8.679 -4.504 -1.412 1.00 96.00 167 GLY A CA 1
ATOM 1291 C C . GLY A 1 167 ? 9.820 -3.658 -0.829 1.00 96.00 167 GLY A C 1
ATOM 1292 O O . GLY A 1 167 ? 10.058 -2.527 -1.265 1.00 96.00 167 GLY A O 1
ATOM 1293 N N . PRO A 1 168 ? 10.569 -4.227 0.134 1.00 95.38 168 PRO A N 1
ATOM 1294 C CA . PRO A 1 168 ? 11.635 -3.531 0.850 1.00 95.38 168 PRO A CA 1
ATOM 1295 C C . PRO A 1 168 ? 12.684 -2.920 -0.074 1.00 95.38 168 PRO A C 1
ATOM 1297 O O . PRO A 1 168 ? 13.112 -3.544 -1.046 1.00 95.38 168 PRO A O 1
ATOM 1300 N N . HIS A 1 169 ? 13.142 -1.714 0.249 1.00 98.19 169 HIS A N 1
ATOM 1301 C CA . HIS A 1 169 ? 14.205 -1.002 -0.469 1.00 98.19 169 HIS A CA 1
ATOM 1302 C C . HIS A 1 169 ? 13.953 -0.755 -1.968 1.00 98.19 169 HIS A C 1
ATOM 1304 O O . HIS A 1 169 ? 14.887 -0.392 -2.685 1.00 98.19 169 HIS A O 1
ATOM 1310 N N . ALA A 1 170 ? 12.730 -0.950 -2.469 1.00 98.69 170 ALA A N 1
ATOM 1311 C CA . ALA A 1 170 ? 12.381 -0.552 -3.827 1.00 98.69 170 ALA A CA 1
ATOM 1312 C C . ALA A 1 170 ? 12.416 0.981 -3.966 1.00 98.69 170 ALA A C 1
ATOM 1314 O O . ALA A 1 170 ? 12.133 1.704 -3.010 1.00 98.69 170 ALA A O 1
ATOM 1315 N N . SER A 1 171 ? 12.746 1.480 -5.158 1.00 98.75 171 SER A N 1
ATOM 1316 C CA . SER A 1 171 ? 12.799 2.917 -5.457 1.00 98.75 171 SER A CA 1
ATOM 1317 C C . SER A 1 171 ? 11.876 3.257 -6.621 1.00 98.75 171 SER A C 1
ATOM 1319 O O . SER A 1 171 ? 12.016 2.679 -7.701 1.00 98.75 171 SER A O 1
ATOM 1321 N N . ILE A 1 172 ? 10.941 4.187 -6.403 1.00 98.81 172 ILE A N 1
ATOM 1322 C CA . ILE A 1 172 ? 9.942 4.622 -7.385 1.00 98.81 172 ILE A CA 1
ATOM 1323 C C . ILE A 1 172 ? 10.065 6.126 -7.654 1.00 98.81 172 ILE A C 1
ATOM 1325 O O . ILE A 1 172 ? 9.860 6.958 -6.764 1.00 98.81 172 ILE A O 1
ATOM 1329 N N . GLY A 1 173 ? 10.361 6.468 -8.906 1.00 98.62 173 GLY A N 1
ATOM 1330 C CA . GLY A 1 173 ? 10.616 7.830 -9.366 1.00 98.62 173 GLY A CA 1
ATOM 1331 C C . GLY A 1 173 ? 9.383 8.742 -9.496 1.00 98.62 173 GLY A C 1
ATOM 1332 O O . GLY A 1 173 ? 8.235 8.293 -9.478 1.00 98.62 173 GLY A O 1
ATOM 1333 N N . PRO A 1 174 ? 9.593 10.060 -9.683 1.00 98.06 174 PRO A N 1
ATOM 1334 C CA . PRO A 1 174 ? 8.544 11.085 -9.640 1.00 98.06 174 PRO A CA 1
ATOM 1335 C C . PRO A 1 174 ? 7.520 11.042 -10.777 1.00 98.06 174 PRO A C 1
ATOM 1337 O O . PRO A 1 174 ? 6.447 11.625 -10.631 1.00 98.06 174 PRO A O 1
ATOM 1340 N N . ASN A 1 175 ? 7.855 10.429 -11.914 1.00 98.25 175 ASN A N 1
ATOM 1341 C CA . ASN A 1 175 ? 7.001 10.393 -13.108 1.00 98.25 175 ASN A CA 1
ATOM 1342 C C . ASN A 1 175 ? 6.475 8.981 -13.404 1.00 98.25 175 ASN A C 1
ATOM 1344 O O . ASN A 1 175 ? 6.026 8.710 -14.518 1.00 98.25 175 ASN A O 1
ATOM 1348 N N . VAL A 1 176 ? 6.532 8.096 -12.408 1.00 98.81 176 VAL A N 1
ATOM 1349 C CA . VAL A 1 176 ? 6.076 6.714 -12.521 1.00 98.81 176 VAL A CA 1
ATOM 1350 C C . VAL A 1 176 ? 4.586 6.612 -12.208 1.00 98.81 176 VAL A C 1
ATOM 1352 O O . VAL A 1 176 ? 4.089 7.181 -11.229 1.00 98.81 176 VAL A O 1
ATOM 1355 N N . ARG A 1 177 ? 3.872 5.848 -13.034 1.00 98.75 177 ARG A N 1
ATOM 1356 C CA . ARG A 1 177 ? 2.485 5.435 -12.806 1.00 98.75 177 ARG A CA 1
ATOM 1357 C C . ARG A 1 177 ? 2.414 3.913 -12.832 1.00 98.75 177 ARG A C 1
ATOM 1359 O O . ARG A 1 177 ? 2.732 3.304 -13.849 1.00 98.75 177 ARG A O 1
ATOM 1366 N N . ILE A 1 178 ? 1.993 3.319 -11.723 1.00 98.62 178 ILE A N 1
ATOM 1367 C CA . ILE A 1 178 ? 1.806 1.874 -11.568 1.00 98.62 178 ILE A CA 1
ATOM 1368 C C . ILE A 1 178 ? 0.313 1.596 -11.427 1.00 98.62 178 ILE A C 1
ATOM 1370 O O . ILE A 1 178 ? -0.362 2.265 -10.645 1.00 98.62 178 ILE A O 1
ATOM 1374 N N . GLY A 1 179 ? -0.184 0.624 -12.187 1.00 96.88 179 GLY A N 1
ATOM 1375 C CA . GLY A 1 179 ? -1.558 0.138 -12.141 1.00 96.88 179 GLY A CA 1
ATOM 1376 C C . GLY A 1 179 ? -1.936 -0.550 -10.829 1.00 96.88 179 GLY A C 1
ATOM 1377 O O . GLY A 1 179 ? -1.182 -0.543 -9.851 1.00 96.88 179 GLY A O 1
ATOM 1378 N N . ALA A 1 180 ? -3.144 -1.102 -10.803 1.00 91.50 180 ALA A N 1
ATOM 1379 C CA . ALA A 1 180 ? -3.689 -1.859 -9.683 1.00 91.50 180 ALA A CA 1
ATOM 1380 C C . ALA A 1 180 ? -3.100 -3.276 -9.598 1.00 91.50 180 ALA A C 1
ATOM 1382 O O . ALA A 1 180 ? -2.667 -3.835 -10.602 1.00 91.50 180 ALA A O 1
ATOM 1383 N N . ASP A 1 181 ? -3.118 -3.865 -8.405 1.00 88.94 181 ASP A N 1
ATOM 1384 C CA . ASP A 1 181 ? -2.748 -5.255 -8.122 1.00 88.94 181 ASP A CA 1
ATOM 1385 C C . ASP A 1 181 ? -1.349 -5.657 -8.631 1.00 88.94 181 ASP A C 1
ATOM 1387 O O . ASP A 1 181 ? -1.086 -6.824 -8.928 1.00 88.94 181 ASP A O 1
ATOM 1391 N N . CYS A 1 182 ? -0.432 -4.694 -8.743 1.00 97.44 182 CYS A N 1
ATOM 1392 C CA . CYS A 1 182 ? 0.948 -4.950 -9.135 1.00 97.44 182 CYS A CA 1
ATOM 1393 C C . CYS A 1 182 ? 1.783 -5.430 -7.941 1.00 97.44 182 CYS A C 1
ATOM 1395 O O . CYS A 1 182 ? 1.479 -5.159 -6.778 1.00 97.44 182 CYS A O 1
ATOM 1397 N N . LYS A 1 183 ? 2.900 -6.099 -8.225 1.00 97.12 183 LYS A N 1
ATOM 1398 C CA . LYS A 1 183 ? 3.903 -6.459 -7.215 1.00 97.12 183 LYS A CA 1
ATOM 1399 C C . LYS A 1 183 ? 5.256 -5.935 -7.648 1.00 97.12 183 LYS A C 1
ATOM 1401 O O . LYS A 1 183 ? 5.753 -6.333 -8.695 1.00 97.12 183 LYS A O 1
ATOM 1406 N N . ILE A 1 184 ? 5.855 -5.068 -6.845 1.00 98.62 184 ILE A N 1
ATOM 1407 C CA . ILE A 1 184 ? 7.201 -4.548 -7.064 1.00 98.62 184 ILE A CA 1
ATOM 1408 C C . ILE A 1 184 ? 8.126 -5.178 -6.029 1.00 98.62 184 ILE A C 1
ATOM 1410 O O . ILE A 1 184 ? 7.947 -4.999 -4.827 1.00 98.62 184 ILE A O 1
ATOM 1414 N N . GLY A 1 185 ? 9.086 -5.963 -6.500 1.00 97.44 185 GLY A N 1
ATOM 1415 C CA . GLY A 1 185 ? 9.993 -6.749 -5.680 1.00 97.44 185 GLY A CA 1
ATOM 1416 C C . GLY A 1 185 ? 11.009 -5.901 -4.922 1.00 97.44 185 GLY A C 1
ATOM 1417 O O . GLY A 1 185 ? 11.227 -4.725 -5.216 1.00 97.44 185 GLY A O 1
ATOM 1418 N N . ALA A 1 186 ? 11.656 -6.531 -3.942 1.00 97.25 186 ALA A N 1
ATOM 1419 C CA . ALA A 1 186 ? 12.662 -5.878 -3.117 1.00 97.25 186 ALA A CA 1
ATOM 1420 C C . ALA A 1 186 ? 13.814 -5.314 -3.964 1.00 97.25 186 ALA A C 1
ATOM 1422 O O . ALA A 1 186 ? 14.293 -5.964 -4.895 1.00 97.25 186 ALA A O 1
ATOM 1423 N N . SER A 1 187 ? 14.261 -4.102 -3.642 1.00 98.56 187 SER A N 1
ATOM 1424 C CA . SER A 1 187 ? 15.357 -3.420 -4.347 1.00 98.56 187 SER A CA 1
ATOM 1425 C C . SER A 1 187 ? 15.156 -3.246 -5.861 1.00 98.56 187 SER A C 1
ATOM 1427 O O . SER A 1 187 ? 16.120 -2.970 -6.576 1.00 98.56 187 SER A O 1
ATOM 1429 N N . ALA A 1 188 ? 13.931 -3.399 -6.375 1.00 98.81 188 ALA A N 1
ATOM 1430 C CA . ALA A 1 188 ? 13.624 -3.031 -7.750 1.00 98.81 188 ALA A CA 1
ATOM 1431 C C . ALA A 1 188 ? 13.637 -1.502 -7.902 1.00 98.81 188 ALA A C 1
ATOM 1433 O O . ALA A 1 188 ? 13.246 -0.761 -6.995 1.00 98.81 188 ALA A O 1
ATOM 1434 N N . VAL A 1 189 ? 14.071 -1.030 -9.068 1.00 98.88 189 VAL A N 1
ATOM 1435 C CA . VAL A 1 189 ? 14.094 0.394 -9.410 1.00 98.88 189 VAL A CA 1
ATOM 1436 C C . VAL A 1 189 ? 13.137 0.630 -10.564 1.00 98.88 189 VAL A C 1
ATOM 1438 O O . VAL A 1 189 ? 13.305 0.050 -11.636 1.00 98.88 189 VAL A O 1
ATOM 1441 N N . VAL A 1 190 ? 12.155 1.504 -10.353 1.00 98.88 190 VAL A N 1
ATOM 1442 C CA . VAL A 1 190 ? 11.256 1.991 -11.400 1.00 98.88 190 VAL A CA 1
ATOM 1443 C C . VAL A 1 190 ? 11.373 3.507 -11.453 1.00 98.88 190 VAL A C 1
ATOM 1445 O O . VAL A 1 190 ? 11.045 4.189 -10.487 1.00 98.88 190 VAL A O 1
ATOM 1448 N N . ASP A 1 191 ? 11.843 4.056 -12.567 1.00 98.44 191 ASP A N 1
ATOM 1449 C CA . ASP A 1 191 ? 12.059 5.502 -12.700 1.00 98.44 191 ASP A CA 1
ATOM 1450 C C . ASP A 1 191 ? 11.735 5.989 -14.121 1.00 98.44 191 ASP A C 1
ATOM 1452 O O . ASP A 1 191 ? 11.248 5.236 -14.968 1.00 98.44 191 ASP A O 1
ATOM 1456 N N . GLY A 1 192 ? 11.971 7.272 -14.383 1.00 97.56 192 GLY A N 1
ATOM 1457 C CA . GLY A 1 192 ? 11.674 7.927 -15.642 1.00 97.56 192 GLY A CA 1
ATOM 1458 C C . GLY A 1 192 ? 10.176 8.117 -15.876 1.00 97.56 192 GLY A C 1
ATOM 1459 O O . GLY A 1 192 ? 9.345 7.983 -14.977 1.00 97.56 192 GLY A O 1
ATOM 1460 N N . TRP A 1 193 ? 9.829 8.484 -17.109 1.00 98.38 193 TRP A N 1
ATOM 1461 C CA . TRP A 1 193 ? 8.439 8.606 -17.546 1.00 98.38 193 TRP A CA 1
ATOM 1462 C C . TRP A 1 193 ? 7.890 7.228 -17.906 1.00 98.38 193 TRP A C 1
ATOM 1464 O O . TRP A 1 193 ? 7.893 6.836 -19.076 1.00 98.38 193 TRP A O 1
ATOM 1474 N N . THR A 1 194 ? 7.468 6.499 -16.880 1.00 98.88 194 THR A N 1
ATOM 1475 C CA . THR A 1 194 ? 7.145 5.075 -16.979 1.00 98.88 194 THR A CA 1
ATOM 1476 C C . THR A 1 194 ? 5.709 4.811 -16.553 1.00 98.88 194 THR A C 1
ATOM 1478 O O . THR A 1 194 ? 5.287 5.207 -15.466 1.00 98.88 194 THR A O 1
ATOM 1481 N N . GLU A 1 195 ? 4.967 4.121 -17.412 1.00 98.88 195 GLU A N 1
ATOM 1482 C CA . GLU A 1 195 ? 3.597 3.670 -17.169 1.00 98.88 195 GLU A CA 1
ATOM 1483 C C . GLU A 1 195 ? 3.558 2.143 -17.172 1.00 98.88 195 GLU A C 1
ATOM 1485 O O . GLU A 1 195 ? 4.063 1.517 -18.103 1.00 98.88 195 GLU A O 1
ATOM 1490 N N . ILE A 1 196 ? 2.979 1.555 -16.125 1.00 98.88 196 ILE A N 1
ATOM 1491 C CA . ILE A 1 196 ? 2.877 0.106 -15.928 1.00 98.88 196 ILE A CA 1
ATOM 1492 C C . ILE A 1 196 ? 1.413 -0.258 -15.700 1.00 98.88 196 ILE A C 1
ATOM 1494 O O . ILE A 1 196 ? 0.794 0.265 -14.775 1.00 98.88 196 ILE A O 1
ATOM 1498 N N . GLY A 1 197 ? 0.871 -1.152 -16.523 1.00 98.44 197 GLY A N 1
ATOM 1499 C CA . GLY A 1 197 ? -0.499 -1.638 -16.403 1.00 98.44 197 GLY A CA 1
ATOM 1500 C C . GLY A 1 197 ? -0.714 -2.628 -15.254 1.00 98.44 197 GLY A C 1
ATOM 1501 O O . GLY A 1 197 ? 0.228 -3.221 -14.722 1.00 98.44 197 GLY A O 1
ATOM 1502 N N . ASP A 1 198 ? -1.987 -2.811 -14.908 1.00 97.12 198 ASP A N 1
ATOM 1503 C CA . ASP A 1 198 ? -2.472 -3.612 -13.781 1.00 97.12 198 ASP A CA 1
ATOM 1504 C C . ASP A 1 198 ? -1.959 -5.062 -13.767 1.00 97.12 198 ASP A C 1
ATOM 1506 O O . ASP A 1 198 ? -1.754 -5.692 -14.810 1.00 97.12 198 ASP A O 1
ATOM 1510 N N . GLY A 1 199 ? -1.814 -5.624 -12.567 1.00 93.38 199 GLY A N 1
ATOM 1511 C CA . GLY A 1 199 ? -1.455 -7.023 -12.339 1.00 93.38 199 GLY A CA 1
ATOM 1512 C C . GLY A 1 199 ? -0.029 -7.387 -12.751 1.00 93.38 199 GLY A C 1
ATOM 1513 O O . GLY A 1 199 ? 0.273 -8.571 -12.880 1.00 93.38 199 GLY A O 1
ATOM 1514 N N . THR A 1 200 ? 0.827 -6.401 -13.028 1.00 98.75 200 THR A N 1
ATOM 1515 C CA . THR A 1 200 ? 2.223 -6.627 -13.418 1.00 98.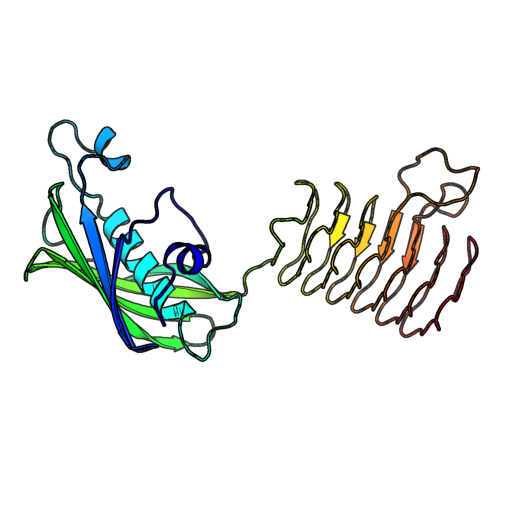75 200 THR A CA 1
ATOM 1516 C C . THR A 1 200 ? 3.071 -7.007 -12.204 1.00 98.75 200 THR A C 1
ATOM 1518 O O . THR A 1 200 ? 2.997 -6.376 -11.149 1.00 98.75 200 THR A O 1
ATOM 1521 N N . GLU A 1 201 ? 3.926 -8.014 -12.366 1.00 98.44 201 GLU A N 1
ATOM 1522 C CA . GLU A 1 201 ? 4.871 -8.466 -11.349 1.00 98.44 201 GLU A CA 1
ATOM 1523 C C . GLU A 1 201 ? 6.306 -8.137 -11.773 1.00 98.44 201 GLU A C 1
ATOM 1525 O O . GLU A 1 201 ? 6.782 -8.575 -12.819 1.00 98.44 201 GLU A O 1
ATOM 1530 N N . ILE A 1 202 ? 7.008 -7.366 -10.948 1.00 98.88 202 ILE A N 1
ATOM 1531 C CA . ILE A 1 202 ? 8.423 -7.028 -11.090 1.00 98.88 202 ILE A CA 1
ATOM 1532 C C . ILE A 1 202 ? 9.165 -7.680 -9.930 1.00 98.88 202 ILE A C 1
ATOM 1534 O O . ILE A 1 202 ? 8.875 -7.411 -8.770 1.00 98.88 202 ILE A O 1
ATOM 1538 N N . TYR A 1 203 ? 10.120 -8.545 -10.233 1.00 98.50 203 TYR A N 1
ATOM 1539 C CA . TYR A 1 203 ? 10.900 -9.282 -9.245 1.00 98.50 203 TYR A CA 1
ATOM 1540 C C . TYR A 1 203 ? 12.093 -8.461 -8.728 1.00 98.50 203 TYR A C 1
ATOM 1542 O O . TYR A 1 203 ? 12.414 -7.404 -9.281 1.00 98.50 203 TYR A O 1
ATOM 1550 N N . PRO A 1 204 ? 12.755 -8.927 -7.650 1.00 98.56 204 PRO A N 1
ATOM 1551 C CA . PRO A 1 204 ? 13.862 -8.205 -7.044 1.00 98.56 204 PRO A CA 1
ATOM 1552 C C . PRO A 1 204 ? 14.975 -7.816 -8.019 1.00 98.56 204 PRO A C 1
ATOM 1554 O O . PRO A 1 204 ? 15.300 -8.554 -8.950 1.00 98.56 204 PRO A O 1
ATOM 1557 N N . PHE A 1 205 ? 15.584 -6.657 -7.762 1.00 98.56 205 PHE A N 1
ATOM 1558 C CA . PHE A 1 205 ? 16.725 -6.112 -8.514 1.00 98.56 205 PHE A CA 1
ATOM 1559 C C . PHE A 1 205 ? 16.477 -5.802 -10.002 1.00 98.56 205 PHE A C 1
ATOM 1561 O O . PHE A 1 205 ? 17.426 -5.506 -10.729 1.00 98.56 205 PHE A O 1
ATOM 1568 N N . ALA A 1 206 ? 15.232 -5.847 -10.480 1.00 98.81 206 ALA A N 1
ATOM 1569 C CA . ALA A 1 206 ? 14.902 -5.370 -11.819 1.00 98.81 206 ALA A CA 1
ATOM 1570 C C . ALA A 1 206 ? 15.045 -3.839 -11.922 1.00 98.81 206 ALA A C 1
ATOM 1572 O O . ALA A 1 206 ? 14.814 -3.106 -10.956 1.00 98.81 206 ALA A O 1
ATOM 1573 N N . SER A 1 207 ? 15.402 -3.355 -13.111 1.00 98.75 207 SER A N 1
ATOM 1574 C CA . SER A 1 207 ? 15.608 -1.938 -13.407 1.00 98.75 207 SER A CA 1
ATOM 1575 C C . SER A 1 207 ? 14.757 -1.505 -14.599 1.00 98.75 207 SER A C 1
ATOM 1577 O O . SER A 1 207 ? 15.042 -1.838 -15.751 1.00 98.75 207 SER A O 1
ATOM 1579 N N . ILE A 1 208 ? 13.678 -0.781 -14.317 1.00 98.81 208 ILE A N 1
ATOM 1580 C CA . ILE A 1 208 ? 12.600 -0.501 -15.265 1.00 98.81 208 ILE A CA 1
ATOM 1581 C C . ILE A 1 208 ? 12.490 1.009 -15.492 1.00 98.81 208 ILE A C 1
ATOM 1583 O O . ILE A 1 208 ? 12.325 1.790 -14.556 1.00 98.81 208 ILE A O 1
ATOM 1587 N N . GLY A 1 209 ? 12.563 1.439 -16.751 1.00 98.38 209 GLY A N 1
ATOM 1588 C CA . GLY A 1 209 ? 12.355 2.838 -17.127 1.00 98.38 209 GLY A CA 1
ATOM 1589 C C . GLY A 1 209 ? 13.577 3.742 -16.957 1.00 98.38 209 GLY A C 1
ATOM 1590 O O . GLY A 1 209 ? 13.473 4.965 -17.081 1.00 98.38 209 GLY A O 1
ATOM 1591 N N . LEU A 1 210 ? 14.765 3.181 -16.722 1.00 98.12 210 LEU A N 1
ATOM 1592 C CA . LEU A 1 210 ? 15.987 3.982 -16.675 1.00 98.12 210 LEU A CA 1
ATOM 1593 C C . LEU A 1 210 ? 16.353 4.569 -18.046 1.00 98.12 210 LEU A C 1
ATOM 1595 O O . LEU A 1 210 ? 15.834 4.169 -19.095 1.00 98.12 210 LEU A O 1
ATOM 1599 N N . ALA A 1 211 ? 17.251 5.558 -18.020 1.00 97.56 211 ALA A N 1
ATOM 1600 C CA . ALA A 1 211 ? 17.812 6.165 -19.222 1.00 97.56 211 ALA A CA 1
ATOM 1601 C C . ALA A 1 211 ? 18.409 5.098 -20.161 1.00 97.56 211 ALA A C 1
ATOM 1603 O O . ALA A 1 211 ? 18.988 4.124 -19.674 1.00 97.56 211 ALA A O 1
ATOM 1604 N N . PRO A 1 212 ? 18.259 5.254 -21.484 1.00 97.50 212 PRO A N 1
ATOM 1605 C CA . PRO A 1 212 ? 18.853 4.344 -22.450 1.00 97.50 212 PRO A CA 1
ATOM 1606 C C . PRO A 1 212 ? 20.378 4.435 -22.473 1.00 97.50 212 PRO A C 1
ATOM 1608 O O . PRO A 1 212 ? 20.958 5.452 -22.102 1.00 97.50 212 PRO A O 1
ATOM 1611 N N . GLN A 1 213 ? 21.015 3.361 -22.939 1.00 96.44 213 GLN A N 1
ATOM 1612 C CA . GLN A 1 213 ? 22.474 3.269 -23.075 1.00 96.44 213 GLN A CA 1
ATOM 1613 C C . GLN A 1 213 ? 22.999 3.839 -24.408 1.00 96.44 213 GLN A C 1
ATOM 1615 O O . GLN A 1 213 ? 24.201 3.793 -24.660 1.00 96.44 213 GLN A O 1
ATOM 1620 N N . ASP A 1 214 ? 22.121 4.366 -25.270 1.00 95.19 214 ASP A N 1
ATOM 1621 C CA . ASP A 1 214 ? 22.527 5.052 -26.500 1.00 95.19 214 ASP A CA 1
ATOM 1622 C C . ASP A 1 214 ? 23.347 6.304 -26.152 1.00 95.19 214 ASP A C 1
ATOM 1624 O O . ASP A 1 214 ? 22.871 7.202 -25.457 1.00 95.19 214 ASP A O 1
ATOM 1628 N N . LEU A 1 215 ? 24.569 6.384 -26.682 1.00 95.06 215 LEU A N 1
ATOM 1629 C CA . LEU A 1 215 ? 25.497 7.500 -26.477 1.00 95.06 215 LEU A CA 1
ATOM 1630 C C . LEU A 1 215 ? 24.952 8.846 -26.982 1.00 95.06 215 LEU A C 1
ATOM 1632 O O . LEU A 1 215 ? 25.474 9.896 -26.613 1.00 95.06 215 LEU A O 1
ATOM 1636 N N . LYS A 1 216 ? 23.929 8.831 -27.843 1.00 94.00 216 LYS A N 1
ATOM 1637 C CA . LYS A 1 216 ? 23.268 10.037 -28.355 1.00 94.00 216 LYS A CA 1
ATOM 1638 C C . LYS A 1 216 ? 22.218 10.601 -27.400 1.00 94.00 216 LYS A C 1
ATOM 1640 O O . LYS A 1 216 ? 21.780 11.725 -27.627 1.00 94.00 216 LYS A O 1
ATOM 1645 N N . TYR A 1 217 ? 21.787 9.854 -26.384 1.00 95.06 217 TYR A N 1
ATOM 1646 C CA . TYR A 1 217 ? 20.774 10.313 -25.436 1.00 95.06 217 TYR A CA 1
ATOM 1647 C C . TYR A 1 217 ? 21.323 11.439 -24.550 1.00 95.06 217 TYR A C 1
ATOM 1649 O O . TYR A 1 217 ? 22.391 11.316 -23.953 1.00 95.06 217 TYR A O 1
ATOM 1657 N N . GLN A 1 218 ? 20.577 12.537 -24.441 1.00 94.50 218 GLN A N 1
ATOM 1658 C CA . GLN A 1 218 ? 20.987 13.757 -23.731 1.00 94.50 218 GLN A CA 1
ATOM 1659 C C . GLN A 1 218 ? 20.074 14.091 -22.544 1.00 94.50 218 GLN A C 1
ATOM 1661 O O . GLN A 1 218 ? 20.047 15.225 -22.070 1.00 94.50 218 GLN A O 1
ATOM 1666 N N . GLY A 1 219 ? 19.315 13.113 -22.045 1.00 92.62 219 GLY A N 1
ATOM 1667 C CA . GLY A 1 219 ? 18.387 13.332 -20.933 1.00 92.62 219 GLY A CA 1
ATOM 1668 C C . GLY A 1 219 ? 16.994 13.777 -21.372 1.00 92.62 219 GLY A C 1
ATOM 1669 O O . GLY A 1 219 ? 16.239 14.298 -20.551 1.00 92.62 219 GLY A O 1
ATOM 1670 N N . GLU A 1 220 ? 16.633 13.585 -22.642 1.00 94.44 220 GLU A N 1
ATOM 1671 C CA . GLU A 1 220 ? 15.314 13.958 -23.145 1.00 94.44 220 GLU A CA 1
ATOM 1672 C C . GLU A 1 220 ? 14.185 13.211 -22.400 1.00 94.44 220 GLU A C 1
ATOM 1674 O O . GLU A 1 220 ? 14.363 12.070 -21.960 1.00 94.44 220 GLU A O 1
ATOM 1679 N N . PRO A 1 221 ? 12.986 13.810 -22.260 1.00 94.25 221 PRO A N 1
ATOM 1680 C CA . PRO A 1 221 ? 11.862 13.207 -21.540 1.00 94.25 221 PRO A CA 1
ATOM 1681 C C . PRO A 1 221 ? 11.167 12.110 -22.369 1.00 94.25 221 PRO A C 1
ATOM 1683 O O . PRO A 1 221 ? 10.010 12.236 -22.763 1.00 94.25 221 PRO A O 1
ATOM 1686 N N . THR A 1 222 ? 11.882 11.026 -22.658 1.00 98.25 222 THR A N 1
ATOM 1687 C CA . THR A 1 222 ? 11.363 9.838 -23.350 1.00 98.25 222 THR A CA 1
ATOM 1688 C C . THR A 1 222 ? 10.638 8.905 -22.388 1.00 98.25 222 THR A C 1
ATOM 1690 O O . THR A 1 222 ? 10.795 9.022 -21.169 1.00 98.25 222 THR A O 1
ATOM 1693 N N . ARG A 1 223 ? 9.825 7.992 -22.925 1.00 98.50 223 ARG A N 1
ATOM 1694 C CA . ARG A 1 223 ? 8.845 7.200 -22.172 1.00 98.50 223 ARG A CA 1
ATOM 1695 C C . ARG A 1 223 ? 9.109 5.695 -22.240 1.00 98.50 223 ARG A C 1
ATOM 1697 O O . ARG A 1 223 ? 9.761 5.198 -23.161 1.00 98.50 223 ARG A O 1
ATOM 1704 N N . LEU A 1 224 ? 8.548 4.988 -21.267 1.00 98.81 224 LEU A N 1
ATOM 1705 C CA . LEU A 1 224 ? 8.331 3.545 -21.275 1.00 98.81 224 LEU A CA 1
ATOM 1706 C C . LEU A 1 224 ? 6.850 3.285 -20.982 1.00 98.81 224 LEU A C 1
ATOM 1708 O O . LEU A 1 224 ? 6.309 3.831 -20.021 1.00 98.81 224 LEU A O 1
ATOM 1712 N N . VAL A 1 225 ? 6.202 2.469 -21.810 1.00 98.81 225 VAL A N 1
ATOM 1713 C CA . VAL A 1 225 ? 4.804 2.061 -21.622 1.00 98.81 225 VAL A CA 1
ATOM 1714 C C . VAL A 1 225 ? 4.741 0.541 -21.586 1.00 98.81 225 VAL A C 1
ATOM 1716 O O . VAL A 1 225 ? 5.124 -0.119 -22.550 1.00 98.81 225 VAL A O 1
ATOM 1719 N N . ILE A 1 226 ? 4.268 0.002 -20.468 1.00 98.94 226 ILE A N 1
ATOM 1720 C CA . ILE A 1 226 ? 4.107 -1.426 -20.209 1.00 98.94 226 ILE A CA 1
ATOM 1721 C C . ILE A 1 226 ? 2.618 -1.708 -20.006 1.00 98.94 226 ILE A C 1
ATOM 1723 O O . ILE A 1 226 ? 1.965 -1.043 -19.201 1.00 98.94 226 ILE A O 1
ATOM 1727 N N . GLY A 1 227 ? 2.092 -2.703 -20.717 1.00 98.69 227 GLY A N 1
ATOM 1728 C CA . GLY A 1 227 ? 0.727 -3.191 -20.555 1.00 98.69 227 GLY A CA 1
ATOM 1729 C C . GLY A 1 227 ? 0.500 -3.937 -19.238 1.00 98.69 227 GLY A C 1
ATOM 1730 O O . GLY A 1 227 ? 1.187 -3.746 -18.237 1.00 98.69 227 GLY A O 1
ATOM 1731 N N . THR A 1 228 ? -0.503 -4.798 -19.229 1.00 98.50 228 THR A N 1
ATOM 1732 C CA . THR A 1 228 ? -1.021 -5.480 -18.040 1.00 98.50 228 THR A CA 1
ATOM 1733 C C . THR A 1 228 ? -0.468 -6.895 -17.888 1.00 98.50 228 THR A C 1
ATOM 1735 O O . THR A 1 228 ? -0.153 -7.574 -18.869 1.00 98.50 228 THR A O 1
ATOM 1738 N N . ARG A 1 229 ? -0.411 -7.381 -16.643 1.00 96.31 229 ARG A N 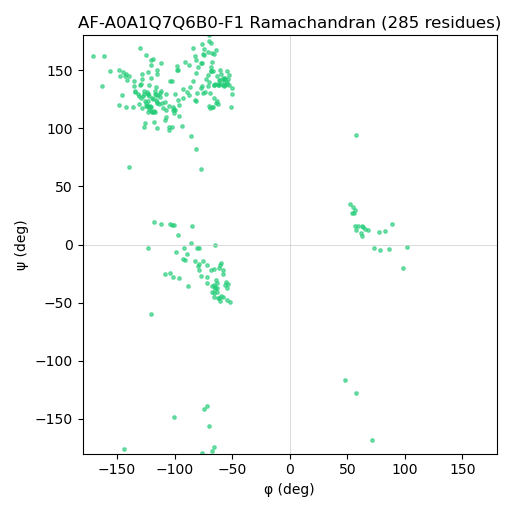1
ATOM 1739 C CA . ARG A 1 229 ? -0.104 -8.781 -16.293 1.00 96.31 229 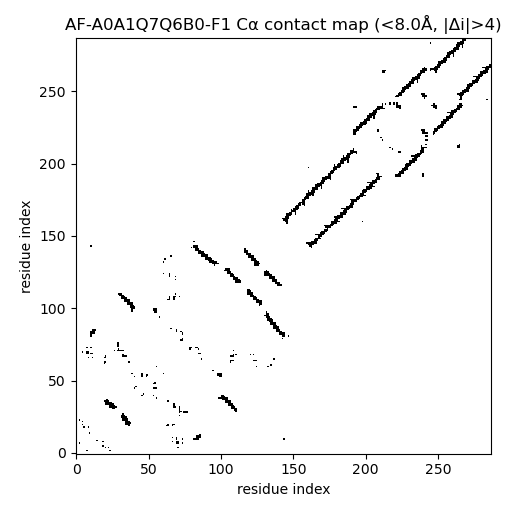ARG A CA 1
ATOM 1740 C C . ARG A 1 229 ? 1.216 -9.306 -16.863 1.00 96.31 229 ARG A C 1
ATOM 1742 O O . ARG A 1 229 ? 1.320 -10.485 -17.189 1.00 96.31 229 ARG A O 1
ATOM 1749 N N . ASN A 1 230 ? 2.212 -8.437 -17.004 1.00 98.88 230 ASN A N 1
ATOM 1750 C CA . ASN A 1 230 ? 3.559 -8.851 -17.380 1.00 98.88 230 ASN A CA 1
ATOM 1751 C C . ASN A 1 230 ? 4.310 -9.399 -16.162 1.00 98.88 230 ASN A C 1
ATOM 1753 O O . ASN A 1 230 ? 4.055 -8.983 -15.033 1.00 98.88 230 ASN A O 1
ATOM 1757 N N . ILE A 1 231 ? 5.262 -10.298 -16.397 1.00 98.62 231 ILE A N 1
ATOM 1758 C CA . ILE A 1 231 ? 6.168 -10.812 -15.370 1.00 98.62 231 ILE A CA 1
ATOM 1759 C C . ILE A 1 231 ? 7.596 -10.465 -15.775 1.00 98.62 231 ILE A C 1
ATOM 1761 O O . ILE A 1 231 ? 8.115 -10.991 -16.758 1.00 98.62 231 ILE A O 1
ATOM 1765 N N . PHE A 1 232 ? 8.244 -9.610 -14.992 1.00 98.88 232 PHE A N 1
ATOM 1766 C CA . PHE A 1 232 ? 9.652 -9.264 -15.133 1.00 98.88 232 PHE A CA 1
ATOM 1767 C C . PHE A 1 232 ? 10.428 -9.915 -14.003 1.00 98.88 232 PHE A C 1
ATOM 1769 O O . PHE A 1 232 ? 10.269 -9.546 -12.842 1.00 98.88 232 PHE A O 1
ATOM 1776 N N . ARG A 1 233 ? 11.236 -10.916 -14.337 1.00 98.50 233 ARG A N 1
ATOM 1777 C CA . ARG A 1 233 ? 12.047 -11.657 -13.374 1.00 98.50 233 ARG A CA 1
ATOM 1778 C C . ARG A 1 233 ? 13.269 -10.852 -12.924 1.00 98.50 233 ARG A C 1
ATOM 1780 O O . ARG A 1 233 ? 13.463 -9.691 -13.280 1.00 98.50 233 ARG A O 1
ATOM 1787 N N . GLU A 1 234 ? 14.054 -11.468 -12.057 1.00 98.50 234 GLU A N 1
ATOM 1788 C CA . GLU A 1 234 ? 15.191 -10.868 -11.379 1.00 98.50 234 GLU A CA 1
ATOM 1789 C C . GLU A 1 234 ? 16.180 -10.262 -12.385 1.00 98.50 234 GLU A C 1
ATOM 1791 O O . GLU A 1 234 ? 16.477 -10.860 -13.422 1.00 98.50 234 GLU A O 1
ATOM 1796 N N . PHE A 1 235 ? 16.708 -9.076 -12.077 1.00 98.56 235 PHE A N 1
ATOM 1797 C CA . PHE A 1 235 ? 17.708 -8.382 -12.905 1.00 98.56 235 PHE A CA 1
ATOM 1798 C C . PHE A 1 235 ? 17.278 -8.062 -14.348 1.00 98.56 235 PHE A C 1
ATOM 1800 O O . PHE A 1 235 ? 18.127 -7.744 -15.182 1.00 98.56 235 PHE A O 1
ATOM 1807 N N . VAL A 1 236 ? 15.982 -8.122 -14.668 1.00 98.88 236 VAL A N 1
ATOM 1808 C CA . VAL A 1 236 ? 15.485 -7.619 -15.954 1.00 98.88 236 VAL A CA 1
ATOM 1809 C C . VAL A 1 236 ? 15.764 -6.122 -16.062 1.00 98.88 236 VAL A C 1
ATOM 1811 O O . VAL A 1 236 ? 15.565 -5.371 -15.105 1.00 98.88 236 VAL A O 1
ATOM 1814 N N . THR A 1 237 ? 16.211 -5.682 -17.238 1.00 98.88 237 THR A N 1
ATOM 1815 C CA . THR A 1 237 ? 16.487 -4.270 -17.525 1.00 98.88 237 THR A CA 1
ATOM 1816 C C . THR A 1 237 ? 15.683 -3.795 -18.727 1.00 98.88 237 THR A C 1
ATOM 1818 O O . THR A 1 237 ? 15.682 -4.439 -19.775 1.00 98.88 237 THR A O 1
ATOM 1821 N N . ILE A 1 238 ? 14.981 -2.671 -18.578 1.00 98.81 238 ILE A N 1
ATOM 1822 C CA . ILE A 1 238 ? 14.147 -2.094 -19.639 1.00 98.81 238 ILE A CA 1
ATOM 1823 C C . ILE A 1 238 ? 14.382 -0.596 -19.688 1.00 98.81 238 ILE A C 1
ATOM 1825 O O . ILE A 1 238 ? 14.101 0.117 -18.721 1.00 98.81 238 ILE A O 1
ATOM 1829 N N . ASN A 1 239 ? 14.875 -0.106 -20.820 1.00 98.62 239 ASN A N 1
ATOM 1830 C CA . ASN A 1 239 ? 15.171 1.309 -20.989 1.00 98.62 239 ASN A CA 1
ATOM 1831 C C . ASN A 1 239 ? 14.050 2.049 -21.713 1.00 98.62 239 ASN A C 1
ATOM 1833 O O . ASN A 1 239 ? 13.352 1.496 -22.563 1.00 98.62 239 ASN A O 1
ATOM 1837 N N . ARG A 1 240 ? 13.906 3.338 -21.395 1.00 98.19 240 ARG A N 1
ATOM 1838 C CA . ARG A 1 240 ? 13.036 4.261 -22.141 1.00 98.19 240 ARG A CA 1
ATOM 1839 C C . ARG A 1 240 ? 13.563 4.465 -23.562 1.00 98.19 240 ARG A C 1
ATOM 1841 O O . ARG A 1 240 ? 14.718 4.161 -23.851 1.00 98.19 240 ARG A O 1
ATOM 1848 N N . GLY A 1 241 ? 12.719 5.002 -24.437 1.00 97.50 241 GLY A N 1
ATOM 1849 C CA . GLY A 1 241 ? 13.115 5.297 -25.814 1.00 97.50 241 GLY A CA 1
ATOM 1850 C C . GLY A 1 241 ? 14.153 6.419 -25.935 1.00 97.50 241 GLY A C 1
ATOM 1851 O O . GLY A 1 241 ? 14.577 7.024 -24.947 1.00 97.50 241 GLY A O 1
ATOM 1852 N N . THR A 1 242 ? 14.503 6.757 -27.169 1.00 97.31 242 THR A N 1
ATOM 1853 C CA . THR A 1 242 ? 15.345 7.903 -27.538 1.00 97.31 242 THR A CA 1
ATOM 1854 C C . THR A 1 242 ? 14.570 8.838 -28.459 1.00 97.31 242 THR A C 1
ATOM 1856 O O . THR A 1 242 ? 13.676 8.410 -29.186 1.00 97.31 242 THR A O 1
ATOM 1859 N N . ARG A 1 243 ? 14.918 10.129 -28.502 1.00 93.25 243 ARG A N 1
ATOM 1860 C CA . ARG A 1 243 ? 14.270 11.069 -29.434 1.00 93.25 243 ARG A CA 1
ATOM 1861 C C . ARG A 1 243 ? 14.380 10.610 -30.897 1.00 93.25 243 ARG A C 1
ATOM 1863 O O . ARG A 1 243 ? 13.442 10.814 -31.662 1.00 93.25 243 ARG A O 1
ATOM 1870 N N . GLY A 1 244 ? 15.497 9.980 -31.269 1.00 88.81 244 GLY A N 1
ATOM 1871 C CA . GLY A 1 244 ? 15.735 9.463 -32.620 1.00 88.81 244 GLY A CA 1
ATOM 1872 C C . GLY A 1 244 ? 14.902 8.228 -32.980 1.00 88.81 244 GLY A C 1
ATOM 1873 O O . GLY A 1 244 ? 14.578 8.051 -34.149 1.00 88.81 244 GLY A O 1
ATOM 1874 N N . GLY A 1 245 ? 14.520 7.407 -31.996 1.00 86.06 245 GLY A N 1
ATOM 1875 C CA . GLY A 1 245 ? 13.755 6.172 -32.198 1.00 86.06 245 GLY A CA 1
ATOM 1876 C C . GLY A 1 245 ? 12.246 6.276 -31.986 1.00 86.06 245 GLY A C 1
ATOM 1877 O O . GLY A 1 245 ? 11.555 5.261 -32.007 1.00 86.06 245 GLY A O 1
ATOM 1878 N N . GLY A 1 246 ? 11.722 7.490 -31.799 1.00 91.38 246 GLY A N 1
ATOM 1879 C CA . GLY A 1 246 ? 10.297 7.738 -31.550 1.00 91.38 246 GLY A CA 1
ATOM 1880 C C . GLY A 1 246 ? 9.954 8.018 -30.085 1.00 91.38 246 GLY A C 1
ATOM 1881 O O . GLY A 1 246 ? 8.805 8.325 -29.776 1.00 91.38 246 GLY A O 1
ATOM 1882 N N . GLY A 1 247 ? 10.940 7.978 -29.187 1.00 96.25 247 GLY A N 1
ATOM 1883 C CA . GLY A 1 247 ? 10.833 8.471 -27.816 1.00 96.25 247 GLY A CA 1
ATOM 1884 C C . GLY A 1 247 ? 10.084 7.546 -26.866 1.00 96.25 247 GLY A C 1
ATOM 1885 O O . GLY A 1 247 ? 9.776 7.966 -25.750 1.00 96.25 247 GLY A O 1
ATOM 1886 N N . VAL A 1 248 ? 9.788 6.312 -27.279 1.00 98.38 248 VAL A N 1
ATOM 1887 C CA . VAL A 1 248 ? 9.017 5.354 -26.485 1.00 98.38 248 VAL A CA 1
ATOM 1888 C C . VAL A 1 248 ? 9.494 3.923 -26.710 1.00 98.38 248 VAL A C 1
ATOM 1890 O O . VAL A 1 248 ? 9.550 3.450 -27.840 1.00 98.38 248 VAL A O 1
ATOM 1893 N N . THR A 1 249 ? 9.773 3.225 -25.612 1.00 98.81 249 THR A N 1
ATOM 1894 C CA . THR A 1 249 ? 9.820 1.757 -25.580 1.00 98.81 249 THR A CA 1
ATOM 1895 C C . THR A 1 249 ? 8.440 1.252 -25.163 1.00 98.81 249 THR A C 1
ATOM 1897 O O . THR A 1 249 ? 7.852 1.790 -24.219 1.00 98.81 249 THR A O 1
ATOM 1900 N N . MET A 1 250 ? 7.902 0.254 -25.863 1.00 98.69 250 MET A N 1
ATOM 1901 C CA . MET A 1 250 ? 6.540 -0.253 -25.664 1.00 98.69 250 MET A CA 1
ATOM 1902 C C . MET A 1 250 ? 6.544 -1.763 -25.429 1.00 98.69 250 MET A C 1
ATOM 1904 O O . MET A 1 250 ? 7.154 -2.506 -26.195 1.00 98.69 250 MET A O 1
ATOM 1908 N N . ILE A 1 251 ? 5.834 -2.209 -24.395 1.00 98.88 251 ILE A N 1
ATOM 1909 C CA . ILE A 1 251 ? 5.619 -3.620 -24.060 1.00 98.88 251 ILE A CA 1
ATOM 1910 C C . ILE A 1 251 ? 4.115 -3.841 -23.904 1.00 98.88 251 ILE A C 1
ATOM 1912 O O . ILE A 1 251 ? 3.470 -3.099 -23.165 1.00 98.88 251 ILE A O 1
ATOM 1916 N N . GLY A 1 252 ? 3.558 -4.838 -24.591 1.00 98.75 252 GLY A N 1
ATOM 1917 C CA . GLY A 1 252 ? 2.148 -5.212 -24.491 1.00 98.75 252 GLY A CA 1
ATOM 1918 C C . GLY A 1 252 ? 1.805 -5.946 -23.192 1.00 98.75 252 GLY A C 1
ATOM 1919 O O . GLY A 1 252 ? 2.294 -5.608 -22.115 1.00 98.75 252 GLY A O 1
ATOM 1920 N N . ASP A 1 253 ? 0.932 -6.946 -23.279 1.00 98.69 253 ASP A N 1
ATOM 1921 C CA . ASP A 1 253 ? 0.328 -7.617 -22.120 1.00 98.69 253 ASP A CA 1
ATOM 1922 C C . ASP A 1 253 ? 0.801 -9.062 -21.978 1.00 98.69 253 ASP A C 1
ATOM 1924 O O . ASP A 1 253 ? 1.091 -9.724 -22.972 1.00 98.69 253 ASP A O 1
ATOM 1928 N N . ARG A 1 254 ? 0.735 -9.597 -20.753 1.00 98.06 254 ARG A N 1
ATOM 1929 C CA . ARG A 1 254 ? 0.891 -11.038 -20.467 1.00 98.06 254 ARG A CA 1
ATOM 1930 C C . ARG A 1 254 ? 2.204 -11.644 -20.971 1.00 98.06 254 ARG A C 1
ATOM 1932 O O . ARG A 1 254 ? 2.264 -12.827 -21.291 1.00 98.06 254 ARG A O 1
ATOM 1939 N N . ASN A 1 255 ? 3.263 -10.846 -21.028 1.00 98.88 255 ASN A N 1
ATOM 1940 C CA . ASN A 1 255 ? 4.585 -11.330 -21.398 1.00 98.88 255 ASN A CA 1
ATOM 1941 C C . ASN A 1 255 ? 5.344 -11.851 -20.171 1.00 98.88 255 ASN A C 1
ATOM 1943 O O . ASN A 1 255 ? 5.129 -11.395 -19.043 1.00 98.88 255 ASN A O 1
ATOM 1947 N N . VAL A 1 256 ? 6.289 -12.758 -20.402 1.00 98.44 256 VAL A N 1
ATOM 1948 C CA . VAL A 1 256 ? 7.224 -13.247 -19.384 1.00 98.44 256 VAL A CA 1
ATOM 1949 C C . VAL A 1 256 ? 8.652 -12.946 -19.819 1.00 98.44 256 VAL A C 1
ATOM 1951 O O . VAL A 1 256 ? 9.135 -13.468 -20.821 1.00 98.44 256 VAL A O 1
ATOM 1954 N N . PHE A 1 257 ? 9.354 -12.147 -19.025 1.00 98.75 257 PHE A N 1
ATOM 1955 C CA . PHE A 1 257 ? 10.770 -11.847 -19.190 1.00 98.75 257 PHE A CA 1
ATOM 1956 C C . PHE A 1 257 ? 11.528 -12.558 -18.076 1.00 98.75 257 PHE A C 1
ATOM 1958 O O . PHE A 1 257 ? 11.415 -12.174 -16.911 1.00 98.75 257 PHE A O 1
ATOM 1965 N N . MET A 1 258 ? 12.251 -13.630 -18.409 1.00 98.19 258 MET A N 1
ATOM 1966 C CA . MET A 1 258 ? 13.045 -14.371 -17.429 1.00 98.19 258 MET A CA 1
ATOM 1967 C C . MET A 1 258 ? 14.262 -13.565 -16.952 1.00 98.19 258 MET A C 1
ATOM 1969 O O . MET A 1 258 ? 14.503 -12.444 -17.398 1.00 98.19 258 MET A O 1
ATOM 1973 N N . ALA A 1 259 ? 14.994 -14.108 -15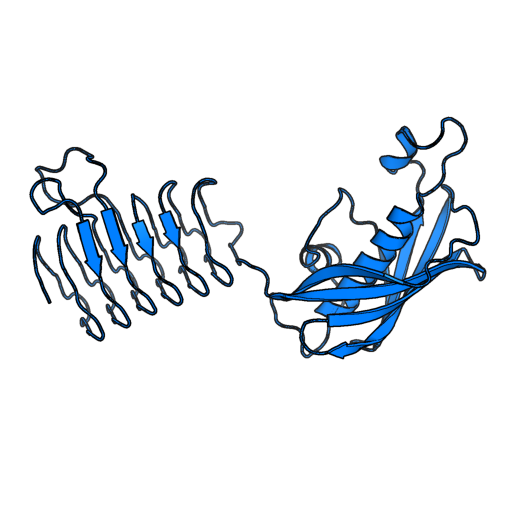.977 1.00 97.56 259 ALA A N 1
ATOM 1974 C CA . ALA A 1 259 ? 16.055 -13.365 -15.313 1.00 97.56 259 ALA A CA 1
ATOM 1975 C C . ALA A 1 259 ? 17.103 -12.852 -16.314 1.00 97.56 259 ALA A C 1
ATOM 1977 O O . ALA A 1 259 ? 17.444 -13.542 -17.280 1.00 97.56 259 ALA A O 1
ATOM 1978 N N . TYR A 1 260 ? 17.615 -11.647 -16.064 1.00 98.56 260 TYR A N 1
ATOM 1979 C CA . TYR A 1 260 ? 18.629 -10.974 -16.887 1.00 98.56 260 TYR A CA 1
ATOM 1980 C C . TYR A 1 260 ? 18.216 -10.618 -18.321 1.00 98.56 260 TYR A C 1
ATOM 1982 O O . TYR A 1 260 ? 19.084 -10.306 -19.137 1.00 98.56 260 TYR A O 1
ATOM 1990 N N . VAL A 1 261 ? 16.926 -10.648 -18.664 1.00 98.88 261 VAL A N 1
ATOM 1991 C CA . VAL A 1 261 ? 16.493 -10.154 -19.977 1.00 98.88 261 VAL A CA 1
ATOM 1992 C C . VAL A 1 261 ? 16.721 -8.644 -20.081 1.00 98.88 261 VAL A C 1
ATOM 1994 O O . VAL A 1 261 ? 16.435 -7.889 -19.148 1.00 98.88 261 VAL A O 1
ATOM 1997 N N . HIS A 1 262 ? 17.228 -8.206 -21.231 1.00 98.88 262 HIS A N 1
ATOM 1998 C CA . HIS A 1 262 ? 17.423 -6.801 -21.561 1.00 98.88 262 HIS A CA 1
ATOM 1999 C C . HIS A 1 262 ? 16.517 -6.377 -22.717 1.00 98.88 262 HIS A C 1
ATOM 2001 O O . HIS A 1 262 ? 16.524 -6.999 -23.782 1.00 98.88 262 HIS A O 1
ATOM 2007 N N . VAL A 1 263 ? 15.785 -5.282 -22.521 1.00 98.81 263 VAL A N 1
ATOM 2008 C CA . VAL A 1 263 ? 15.023 -4.589 -23.562 1.00 98.81 263 VAL A CA 1
ATOM 2009 C C . VAL A 1 263 ? 15.590 -3.180 -23.715 1.00 98.81 263 VAL A C 1
ATOM 2011 O O . VAL A 1 263 ? 15.367 -2.308 -22.867 1.00 98.81 263 VAL A O 1
ATOM 2014 N N . ALA A 1 264 ? 16.336 -2.963 -24.798 1.00 98.44 264 ALA A N 1
ATOM 2015 C CA . ALA A 1 264 ? 16.925 -1.668 -25.101 1.00 98.44 264 ALA A CA 1
ATOM 2016 C C . ALA A 1 264 ? 15.869 -0.625 -25.509 1.00 98.44 264 ALA A C 1
ATOM 2018 O O . ALA A 1 264 ? 14.662 -0.872 -25.581 1.00 98.44 264 ALA A O 1
ATOM 2019 N N . HIS A 1 265 ? 16.355 0.575 -25.796 1.00 98.31 265 HIS A N 1
ATOM 2020 C CA . HIS A 1 265 ? 15.538 1.707 -26.199 1.00 98.31 265 HIS A CA 1
ATOM 2021 C C . HIS A 1 265 ? 14.734 1.457 -27.479 1.00 98.31 265 HIS A C 1
ATOM 2023 O O . HIS A 1 265 ? 15.183 0.787 -28.408 1.00 98.31 265 HIS A O 1
ATOM 2029 N N . ASP A 1 266 ? 13.545 2.054 -27.529 1.00 98.38 266 ASP A N 1
ATOM 2030 C CA . ASP A 1 266 ? 12.675 2.110 -28.707 1.00 98.38 266 ASP A CA 1
ATOM 2031 C C . ASP A 1 266 ? 12.191 0.737 -29.202 1.00 98.38 266 ASP A C 1
ATOM 2033 O O . ASP A 1 266 ? 11.686 0.614 -30.321 1.00 98.38 266 ASP A O 1
ATOM 2037 N N . CYS A 1 267 ? 12.320 -0.301 -28.371 1.00 98.62 267 CYS A N 1
ATOM 2038 C CA . CYS A 1 267 ? 11.774 -1.614 -28.679 1.00 98.62 267 CYS A CA 1
ATOM 2039 C C . CYS A 1 267 ? 10.241 -1.604 -28.654 1.00 98.62 267 CYS A C 1
ATOM 2041 O O . CYS A 1 267 ? 9.610 -0.839 -27.915 1.00 98.62 267 CYS A O 1
ATOM 2043 N N . ARG A 1 268 ? 9.643 -2.511 -29.428 1.00 98.56 268 ARG A N 1
ATOM 2044 C CA . ARG A 1 268 ? 8.204 -2.787 -29.442 1.00 98.56 268 ARG A CA 1
ATOM 2045 C C . ARG A 1 268 ? 7.975 -4.276 -29.234 1.00 98.56 268 ARG A C 1
ATOM 2047 O O . ARG A 1 268 ? 8.128 -5.048 -30.169 1.00 98.56 268 ARG A O 1
ATOM 2054 N N . VAL A 1 269 ? 7.617 -4.661 -28.017 1.00 98.75 269 VAL A N 1
ATOM 2055 C CA . VAL A 1 269 ? 7.243 -6.037 -27.677 1.00 98.75 269 VAL A CA 1
ATOM 2056 C C . VAL A 1 269 ? 5.722 -6.137 -27.639 1.00 98.75 269 VAL A C 1
ATOM 2058 O O . VAL A 1 269 ? 5.070 -5.321 -26.986 1.00 98.75 269 VAL A O 1
ATOM 2061 N N . GLY A 1 270 ? 5.164 -7.125 -28.332 1.00 98.25 270 GLY A N 1
ATOM 2062 C CA . GLY A 1 270 ? 3.736 -7.425 -28.364 1.00 98.25 270 GLY A CA 1
ATOM 2063 C C . GLY A 1 270 ? 3.188 -8.031 -27.066 1.00 98.25 270 GLY A C 1
ATOM 2064 O O . GLY A 1 270 ? 3.501 -7.591 -25.957 1.00 98.25 270 GLY A O 1
ATOM 2065 N N . HIS A 1 271 ? 2.313 -9.024 -27.211 1.00 98.62 271 HIS A N 1
ATOM 2066 C CA . HIS A 1 271 ? 1.602 -9.677 -26.108 1.00 98.62 271 HIS A CA 1
ATOM 2067 C C . HIS A 1 271 ? 1.929 -11.172 -26.076 1.00 98.62 271 HIS A C 1
ATOM 2069 O O . HIS A 1 271 ? 2.294 -11.742 -27.104 1.00 98.62 271 HIS A O 1
ATOM 2075 N N . ASP A 1 272 ? 1.737 -11.808 -24.920 1.00 97.88 272 ASP A N 1
ATOM 2076 C CA . ASP A 1 272 ? 1.834 -13.265 -24.748 1.00 97.88 272 ASP A CA 1
ATOM 2077 C C . ASP A 1 272 ? 3.192 -13.867 -25.189 1.00 97.88 272 ASP A C 1
ATOM 2079 O O . ASP A 1 272 ? 3.285 -15.033 -25.577 1.00 97.88 272 ASP A O 1
ATOM 2083 N N . THR A 1 273 ? 4.269 -13.077 -25.128 1.00 98.38 273 THR A N 1
ATOM 2084 C CA . THR A 1 273 ? 5.632 -13.513 -25.470 1.00 98.38 273 THR A CA 1
ATOM 2085 C C . THR A 1 273 ? 6.385 -14.055 -24.255 1.00 98.38 273 THR A C 1
ATOM 2087 O O . THR A 1 273 ? 6.090 -13.722 -23.103 1.00 98.38 273 THR A O 1
ATOM 2090 N N . ILE A 1 274 ? 7.395 -14.893 -24.506 1.00 98.25 274 ILE A N 1
ATOM 2091 C CA . ILE A 1 274 ? 8.277 -15.438 -23.470 1.00 98.25 274 ILE A CA 1
ATOM 2092 C C . ILE A 1 274 ? 9.728 -15.247 -23.904 1.00 98.25 274 ILE A C 1
ATOM 2094 O O . ILE A 1 274 ? 10.158 -15.786 -24.922 1.00 98.25 274 ILE A O 1
ATOM 2098 N N . PHE A 1 275 ? 10.497 -14.531 -23.091 1.00 98.50 275 PHE A N 1
ATOM 2099 C CA . PHE A 1 275 ? 11.934 -14.359 -23.265 1.00 98.50 275 PHE A CA 1
ATOM 2100 C C . PHE A 1 275 ? 12.670 -15.222 -22.246 1.00 98.50 275 PHE A C 1
ATOM 2102 O O . PHE A 1 275 ? 12.501 -15.047 -21.036 1.00 98.50 275 PHE A O 1
ATOM 2109 N N . GLY A 1 276 ? 13.483 -16.159 -22.740 1.00 96.25 276 GLY A N 1
ATOM 2110 C CA . GLY A 1 276 ? 14.356 -16.980 -21.901 1.00 96.25 276 GLY A CA 1
ATOM 2111 C C . GLY A 1 276 ? 15.428 -16.148 -21.184 1.00 96.25 276 GLY A C 1
ATOM 2112 O O . GLY A 1 276 ? 15.629 -14.979 -21.524 1.00 96.25 276 GLY A O 1
ATOM 2113 N N . PRO A 1 277 ? 16.131 -16.725 -20.192 1.00 96.06 277 PRO A N 1
ATOM 2114 C CA . PRO A 1 277 ? 17.119 -15.988 -19.414 1.00 96.06 277 PRO A CA 1
ATOM 2115 C C . PRO A 1 277 ? 18.198 -15.384 -20.314 1.00 96.06 277 PRO A C 1
ATOM 2117 O O . PRO A 1 277 ? 18.612 -16.013 -21.288 1.00 96.06 277 PRO A O 1
ATOM 2120 N N . HIS A 1 278 ? 18.661 -14.180 -19.979 1.00 97.19 278 HIS A N 1
ATOM 2121 C CA . HIS A 1 278 ? 19.686 -13.434 -20.728 1.00 97.19 278 HIS A CA 1
ATOM 2122 C C . HIS A 1 278 ? 19.328 -13.023 -22.169 1.00 97.19 278 HIS A C 1
ATOM 2124 O O . HIS A 1 278 ? 20.194 -12.504 -22.882 1.00 97.19 278 HIS A O 1
ATOM 2130 N N . ALA A 1 279 ? 18.085 -13.209 -22.632 1.00 98.44 279 ALA A N 1
ATOM 2131 C CA . ALA A 1 279 ? 17.694 -12.688 -23.941 1.00 98.44 279 ALA A CA 1
ATOM 2132 C C . ALA A 1 279 ? 17.921 -11.167 -23.994 1.00 98.44 279 ALA A C 1
ATOM 2134 O O . ALA A 1 279 ? 17.617 -10.446 -23.047 1.00 98.44 279 ALA A O 1
ATOM 2135 N N . THR A 1 280 ? 18.484 -10.682 -25.097 1.00 98.50 280 THR A N 1
ATOM 2136 C CA . THR A 1 280 ? 18.876 -9.277 -25.245 1.00 98.50 280 THR A CA 1
ATOM 2137 C C . THR A 1 280 ? 18.287 -8.726 -26.529 1.00 98.50 280 THR A C 1
ATOM 2139 O O . THR A 1 280 ? 18.615 -9.197 -27.618 1.00 98.50 280 THR A O 1
ATOM 2142 N N . LEU A 1 281 ? 17.425 -7.722 -26.402 1.00 98.25 281 LEU A N 1
ATOM 2143 C CA . LEU A 1 281 ? 16.910 -6.957 -27.529 1.00 98.25 281 LEU A CA 1
ATOM 2144 C C . LEU A 1 281 ? 17.756 -5.696 -27.683 1.00 98.25 281 LEU A C 1
ATOM 2146 O O . LEU A 1 281 ? 17.843 -4.895 -26.754 1.00 98.25 281 LEU A O 1
ATOM 2150 N N . GLY A 1 282 ? 18.388 -5.539 -28.847 1.00 97.56 282 GLY A N 1
ATOM 2151 C CA . GLY A 1 282 ? 19.061 -4.296 -29.223 1.00 97.56 282 GLY A CA 1
ATOM 2152 C C . GLY A 1 282 ? 18.068 -3.156 -29.468 1.00 97.56 282 GLY A C 1
ATOM 2153 O O . GLY A 1 282 ? 16.856 -3.363 -29.465 1.00 97.56 282 GLY A O 1
ATOM 2154 N N . GLY A 1 283 ? 18.579 -1.942 -29.682 1.00 95.44 283 GLY A N 1
ATOM 2155 C CA . GLY A 1 283 ? 17.730 -0.774 -29.928 1.00 95.44 283 GLY A CA 1
ATOM 2156 C C . GLY A 1 283 ? 16.811 -0.961 -31.142 1.00 95.44 283 GLY A C 1
ATOM 2157 O O . GLY A 1 283 ? 17.218 -1.540 -32.149 1.00 95.44 283 GLY A O 1
ATOM 2158 N N . HIS A 1 284 ? 15.586 -0.437 -31.055 1.00 96.56 284 HIS A N 1
ATOM 2159 C CA . HIS A 1 284 ? 14.573 -0.441 -32.125 1.00 96.56 284 HIS A CA 1
ATOM 2160 C C . HIS A 1 284 ? 14.025 -1.819 -32.547 1.00 96.56 284 HIS A C 1
ATOM 2162 O O . HIS A 1 284 ? 13.370 -1.927 -33.586 1.00 96.56 284 HIS A O 1
ATOM 2168 N N . VAL A 1 285 ? 14.268 -2.880 -31.774 1.00 97.94 285 VAL A N 1
ATOM 2169 C CA . VAL A 1 285 ? 13.770 -4.229 -32.092 1.00 97.94 285 VAL A CA 1
ATOM 2170 C C . VAL A 1 285 ? 12.249 -4.320 -31.910 1.00 97.94 285 VAL A C 1
ATOM 2172 O O . VAL A 1 285 ? 11.696 -3.805 -30.939 1.00 97.94 285 VAL A O 1
ATOM 2175 N N . ALA A 1 286 ? 11.570 -5.013 -32.825 1.00 97.25 286 ALA A N 1
ATOM 2176 C CA . ALA A 1 286 ? 10.149 -5.339 -32.720 1.00 97.25 286 ALA A CA 1
ATOM 2177 C C . ALA A 1 286 ? 9.948 -6.860 -32.646 1.00 97.25 286 ALA A C 1
ATOM 2179 O O . ALA A 1 286 ? 10.545 -7.586 -33.445 1.00 97.25 286 ALA A O 1
ATOM 2180 N N . VAL A 1 287 ? 9.129 -7.317 -31.694 1.00 94.69 287 VAL A N 1
ATOM 2181 C CA . VAL A 1 287 ? 8.800 -8.732 -31.438 1.00 94.69 287 VAL A CA 1
ATOM 2182 C C . VAL A 1 287 ? 7.305 -8.884 -31.212 1.00 94.69 287 VAL A C 1
ATOM 2184 O O . VAL A 1 287 ? 6.758 -8.103 -30.400 1.00 94.69 287 VAL A O 1
#